Protein AF-A0A5M9JMC8-F1 (afdb_monomer_lite)

InterPro domains:
  IPR018620 Ubiquitin 3 binding protein But2, C-terminal [PF09792] (204-263)
  IPR054508 Cell wall mannoprotein PIR1-like, C-terminal domain [P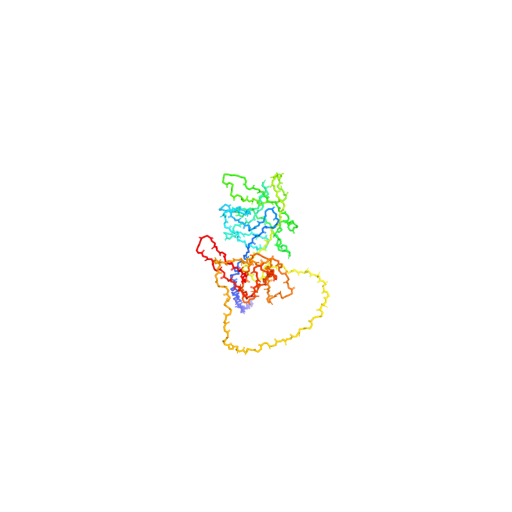F22799] (71-145)

Sequence (272 aa):
MKYSLSFLALAAATNAAVLPRQIFSRQATPCTFSLIAIGDPKGSVVETTIGENRIGGSYPQGVYSIDAKRLTDAEGHNCSISSTTAQFQCKQGSAVTLFTLGNNGNLLYNDTNANWLACPATGPGEDGSFNIFTQAKTNTTGCETIQILTGGFSCAALGRPTSTSTSSVAPATSTATSATVAATTPAISTTASCPTDIASGPFQYPHLIVPVSSESPDHAFGNQFTAHITPQNATIFNFDIPSTSPYTGTCALLFLFPRKKPRKTAGLILRC

Radius of gyration: 28.63 Å; chains: 1; bounding box: 103×66×84 Å

pLDDT: mean 71.85, std 20.37, range [29.02, 97.88]

Secondary structure (DSSP, 8-state):
-------------------------------EEEEEEESSS-EEEEE-TTSBEEESSSSPBP-EEEETTEEE-TT-PBEEE-TTT-BEEE-TTPPPPBEEE-TTSBEEETTTB-EEEEEE--SSS--S-EEEEETT-S--TT-EEEEEEEE--SSSSTTS------------------------PPPP----PPP--SSSS--B--SEEEEEETTBTT------SS----SSEEEEEE----SSTTS-S--EEEEEPPPSSS----EEEEE-

Organism: Monilinia fructicola (NCBI:txid38448)

Foldseek 3Di:
DDDDDDDDDDDDDPPPPPPPPPPPPPVPPFWKWWKWKDDPVTGTFFADPQFFTKGAFDGDTWIWGDDPQFIATPVGFTWDQDPVAQFTGRHHPDDTFGWDQDLLQWTDGPVPDQKWKWAQDDDPCSRVMTTIGHPVGPDRVRIDIIGMGIHDIPDDPPPRPDDPDDDDDDDDDDDDDDDDPDDDDDDDDDDPDADADDPDDDWWAFPFKWKAFPVCRPDTRGGDPDADDDPGIGIDTHTDADPDPPRDDDKDWYWACDDDPDDNDIGTIMGD

Structure (mmCIF, N/CA/C/O backbone):
data_AF-A0A5M9JMC8-F1
#
_entry.id   AF-A0A5M9JMC8-F1
#
loop_
_atom_site.group_PDB
_atom_site.id
_atom_site.type_symbol
_atom_site.label_atom_id
_atom_site.label_alt_id
_atom_site.label_comp_id
_atom_site.label_asym_id
_atom_site.label_entity_id
_atom_site.label_seq_id
_atom_site.pdbx_PDB_ins_code
_atom_site.Cartn_x
_atom_site.Cartn_y
_atom_site.Cartn_z
_atom_site.occupancy
_atom_site.B_iso_or_equiv
_atom_site.auth_seq_id
_atom_site.auth_comp_id
_atom_site.auth_asym_id
_atom_site.auth_atom_id
_atom_site.pdbx_PDB_model_num
ATOM 1 N N . MET A 1 1 ? 70.044 -19.728 -56.536 1.00 42.16 1 MET A N 1
ATOM 2 C CA . MET A 1 1 ? 68.665 -19.308 -56.868 1.00 42.16 1 MET A CA 1
ATOM 3 C C . MET A 1 1 ? 67.735 -19.954 -55.855 1.00 42.16 1 MET A C 1
ATOM 5 O O . MET A 1 1 ? 67.878 -21.139 -55.594 1.00 42.16 1 MET A O 1
ATOM 9 N N . LYS A 1 2 ? 66.922 -19.137 -55.178 1.00 43.25 2 LYS A N 1
ATOM 10 C CA . LYS A 1 2 ? 66.074 -19.511 -54.037 1.00 43.25 2 LYS A CA 1
ATOM 11 C C . LYS A 1 2 ? 64.772 -20.126 -54.561 1.00 43.25 2 LYS A C 1
ATOM 13 O O . LYS A 1 2 ? 64.092 -19.458 -55.331 1.00 43.25 2 LYS A O 1
ATOM 18 N N . TYR A 1 3 ? 64.412 -21.329 -54.119 1.00 46.78 3 TYR A N 1
ATOM 19 C CA . TYR A 1 3 ? 63.070 -21.879 -54.319 1.00 46.78 3 TYR A CA 1
ATOM 20 C C . TYR A 1 3 ? 62.458 -22.175 -52.950 1.00 46.78 3 TYR A C 1
ATOM 22 O O . TYR A 1 3 ? 62.930 -23.037 -52.212 1.00 46.78 3 TYR A O 1
ATOM 30 N N . SER A 1 4 ? 61.467 -21.362 -52.594 1.00 46.03 4 SER A N 1
ATOM 31 C CA . SER A 1 4 ? 60.721 -21.426 -51.340 1.00 46.03 4 SER A CA 1
ATOM 32 C C . SER A 1 4 ? 59.806 -22.651 -51.317 1.00 46.03 4 SER A C 1
ATOM 34 O O . SER A 1 4 ? 59.030 -22.854 -52.248 1.00 46.03 4 SER A O 1
ATOM 36 N N . LEU A 1 5 ? 59.859 -23.434 -50.235 1.00 49.69 5 LEU A N 1
ATOM 37 C CA . LEU A 1 5 ? 58.832 -24.425 -49.914 1.00 49.69 5 LEU A CA 1
ATOM 38 C C . LEU A 1 5 ? 57.588 -23.713 -49.368 1.00 49.69 5 LEU A C 1
ATOM 40 O O . LEU A 1 5 ? 57.648 -23.059 -48.327 1.00 49.69 5 LEU A O 1
ATOM 44 N N . SER A 1 6 ? 56.457 -23.870 -50.050 1.00 46.62 6 SER A N 1
ATOM 45 C CA . SER A 1 6 ? 55.139 -23.486 -49.542 1.00 46.62 6 SER A CA 1
ATOM 46 C C . SER A 1 6 ? 54.526 -24.659 -48.777 1.00 46.62 6 SER A C 1
ATOM 48 O O . SER A 1 6 ? 54.171 -25.672 -49.373 1.00 46.62 6 SER A O 1
ATOM 50 N N . PHE A 1 7 ? 54.382 -24.518 -47.459 1.00 48.12 7 PHE A N 1
ATOM 51 C CA . PHE A 1 7 ? 53.563 -25.415 -46.643 1.00 48.12 7 PHE A CA 1
ATOM 52 C C . PHE A 1 7 ? 52.125 -24.892 -46.615 1.00 48.12 7 PHE A C 1
ATOM 54 O O . PHE A 1 7 ? 51.860 -23.811 -46.092 1.00 48.12 7 PHE A O 1
ATOM 61 N N . LEU A 1 8 ? 51.196 -25.659 -47.188 1.00 47.81 8 LEU A N 1
ATOM 62 C CA . LEU A 1 8 ? 49.762 -25.402 -47.099 1.00 47.81 8 LEU A CA 1
ATOM 63 C C . LEU A 1 8 ? 49.234 -26.085 -45.827 1.00 47.81 8 LEU A C 1
ATOM 65 O O . LEU A 1 8 ? 49.065 -27.302 -45.794 1.00 47.81 8 LEU A O 1
ATOM 69 N N . ALA A 1 9 ? 49.023 -25.317 -44.758 1.00 53.19 9 ALA A N 1
ATOM 70 C CA . ALA A 1 9 ? 48.404 -25.815 -43.533 1.00 53.19 9 ALA A CA 1
ATOM 71 C C . ALA A 1 9 ? 46.876 -25.717 -43.654 1.00 53.19 9 ALA A C 1
ATOM 73 O O . ALA A 1 9 ? 46.316 -24.622 -43.690 1.00 53.19 9 ALA A O 1
ATOM 74 N N . LEU A 1 10 ? 46.201 -26.866 -43.722 1.00 51.06 10 LEU A N 1
ATOM 75 C CA . LEU A 1 10 ? 44.743 -26.955 -43.708 1.00 51.06 10 LEU A CA 1
ATOM 76 C C . LEU A 1 10 ? 44.269 -27.022 -42.246 1.00 51.06 10 LEU A C 1
ATOM 78 O O . LEU A 1 10 ? 44.285 -28.082 -41.624 1.00 51.06 10 LEU A O 1
ATOM 82 N N . ALA A 1 11 ? 43.890 -25.881 -41.670 1.00 51.75 11 ALA A N 1
ATOM 83 C CA . ALA A 1 11 ? 43.277 -25.837 -40.346 1.00 51.75 11 ALA A CA 1
ATOM 84 C C . ALA A 1 11 ? 41.780 -26.171 -40.464 1.00 51.75 11 ALA A C 1
ATOM 86 O O . ALA A 1 11 ? 40.992 -25.371 -40.966 1.00 51.75 11 ALA A O 1
ATOM 87 N N . ALA A 1 12 ? 41.381 -27.357 -40.004 1.00 48.88 12 ALA A N 1
ATOM 88 C CA . ALA A 1 12 ? 39.976 -27.696 -39.816 1.00 48.88 12 ALA A CA 1
ATOM 89 C C . ALA A 1 12 ? 39.452 -26.967 -38.568 1.00 48.88 12 ALA A C 1
ATOM 91 O O . ALA A 1 12 ? 39.711 -27.383 -37.441 1.00 48.88 12 ALA A O 1
ATOM 92 N N . ALA A 1 13 ? 38.737 -25.857 -38.759 1.00 53.22 13 ALA A N 1
ATOM 93 C CA . ALA A 1 13 ? 38.018 -25.193 -37.680 1.00 53.22 13 ALA A CA 1
ATOM 94 C C . ALA A 1 13 ? 36.714 -25.955 -37.402 1.00 53.22 13 ALA A C 1
ATOM 96 O O . ALA A 1 13 ? 35.760 -25.900 -38.181 1.00 53.22 13 ALA A O 1
ATOM 97 N N . THR A 1 14 ? 36.662 -26.680 -36.287 1.00 53.78 14 THR A N 1
ATOM 98 C CA . THR A 1 14 ? 35.412 -27.205 -35.741 1.00 53.78 14 THR A CA 1
ATOM 99 C C . THR A 1 14 ? 34.614 -26.045 -35.150 1.00 53.78 14 THR A C 1
ATOM 101 O O . THR A 1 14 ? 34.809 -25.637 -34.009 1.00 53.78 14 THR A O 1
ATOM 104 N N . ASN A 1 15 ? 33.683 -25.497 -35.928 1.00 52.50 15 ASN A N 1
ATOM 105 C CA . ASN A 1 15 ? 32.653 -24.620 -35.385 1.00 52.50 15 ASN A CA 1
ATOM 106 C C . ASN A 1 15 ? 31.665 -25.479 -34.587 1.00 52.50 15 ASN A C 1
ATOM 108 O O . ASN A 1 15 ? 30.664 -25.956 -35.120 1.00 52.50 15 ASN A O 1
ATOM 112 N N . ALA A 1 16 ? 31.945 -25.700 -33.304 1.00 49.28 16 ALA A N 1
ATOM 113 C CA . ALA A 1 16 ? 30.907 -26.099 -32.367 1.00 49.28 16 ALA A CA 1
ATOM 114 C C . ALA A 1 16 ? 30.004 -24.878 -32.156 1.00 49.28 16 ALA A C 1
ATOM 116 O O . ALA A 1 16 ? 30.265 -24.029 -31.305 1.00 49.28 16 ALA A O 1
ATOM 117 N N . ALA A 1 17 ? 28.962 -24.756 -32.979 1.00 44.16 17 ALA A N 1
ATOM 118 C CA . ALA A 1 17 ? 27.881 -23.826 -32.713 1.00 44.16 17 ALA A CA 1
ATOM 119 C C . ALA A 1 17 ? 27.186 -24.293 -31.431 1.00 44.16 17 ALA A C 1
ATOM 121 O O . ALA A 1 17 ? 26.337 -25.184 -31.444 1.00 44.16 17 ALA A O 1
ATOM 122 N N . VAL A 1 18 ? 27.583 -23.710 -30.301 1.00 44.50 18 VAL A N 1
ATOM 123 C CA . VAL A 1 18 ? 26.784 -23.753 -29.084 1.00 44.50 18 VAL A CA 1
ATOM 124 C C . VAL A 1 18 ? 25.529 -22.962 -29.417 1.00 44.50 18 VAL A C 1
ATOM 126 O O . VAL A 1 18 ? 25.525 -21.735 -29.368 1.00 44.50 18 VAL A O 1
ATOM 129 N N . LEU A 1 19 ? 24.472 -23.663 -29.828 1.00 40.50 19 LEU A N 1
ATOM 130 C CA . LEU A 1 19 ? 23.138 -23.087 -29.824 1.00 40.50 19 LEU A CA 1
ATOM 131 C C . LEU A 1 19 ? 22.927 -22.587 -28.393 1.00 40.50 19 LEU A C 1
ATOM 133 O O . LEU A 1 19 ? 22.976 -23.417 -27.475 1.00 40.50 19 LEU A O 1
ATOM 137 N N . PRO A 1 20 ? 22.752 -21.272 -28.156 1.00 40.75 20 PRO A N 1
ATOM 138 C CA . PRO A 1 20 ? 22.336 -20.829 -26.844 1.00 40.75 20 PRO A CA 1
ATOM 139 C C . PRO A 1 20 ? 21.062 -21.607 -26.565 1.00 40.75 20 PRO A C 1
ATOM 141 O O . PRO A 1 20 ? 20.106 -21.562 -27.346 1.00 40.75 20 PRO A O 1
ATOM 144 N N . ARG A 1 21 ? 21.100 -22.413 -25.501 1.00 36.88 21 ARG A N 1
ATOM 145 C CA . ARG A 1 21 ? 19.916 -23.069 -24.972 1.00 36.88 21 ARG A CA 1
ATOM 146 C C . ARG A 1 21 ? 18.921 -21.928 -24.844 1.00 36.88 21 ARG A C 1
ATOM 148 O O . ARG A 1 21 ? 19.180 -21.000 -24.081 1.00 36.88 21 ARG A O 1
ATOM 155 N N . GLN A 1 22 ? 17.879 -21.937 -25.672 1.00 39.53 22 GLN A N 1
ATOM 156 C CA . GLN A 1 22 ? 16.749 -21.040 -25.525 1.00 39.53 22 GLN A CA 1
ATOM 157 C C . GLN A 1 22 ? 16.225 -21.359 -24.132 1.00 39.53 22 GLN A C 1
ATOM 159 O O . GLN A 1 22 ? 15.470 -22.310 -23.927 1.00 39.53 22 GLN A O 1
ATOM 164 N N . ILE A 1 23 ? 16.729 -20.623 -23.142 1.00 39.44 23 ILE A N 1
ATOM 165 C CA . ILE A 1 23 ? 16.021 -20.416 -21.908 1.00 39.44 23 ILE A CA 1
ATOM 166 C C . ILE A 1 23 ? 14.785 -19.722 -22.443 1.00 39.44 23 ILE A C 1
ATOM 168 O O . ILE A 1 23 ? 14.805 -18.535 -22.753 1.00 39.44 23 ILE A O 1
ATOM 172 N N . PHE A 1 24 ? 13.728 -20.504 -22.659 1.00 35.50 24 PHE A N 1
ATOM 173 C CA . PHE A 1 24 ? 12.397 -19.993 -22.457 1.00 35.50 24 PHE A CA 1
ATOM 174 C C . PHE A 1 24 ? 12.490 -19.356 -21.077 1.00 35.50 24 PHE A C 1
ATOM 176 O O . PHE A 1 24 ? 12.409 -20.056 -20.065 1.00 35.50 24 PHE A O 1
ATOM 183 N N . SER A 1 25 ? 12.781 -18.050 -21.028 1.00 40.16 25 SER A N 1
ATOM 184 C CA . SER A 1 25 ? 12.382 -17.236 -19.903 1.00 40.16 25 SER A CA 1
ATOM 185 C C . SER A 1 25 ? 10.916 -17.574 -19.810 1.00 40.16 25 SER A C 1
ATOM 187 O O . SER A 1 25 ? 10.128 -17.166 -20.664 1.00 40.16 25 SER A O 1
ATOM 189 N N . ARG A 1 26 ? 10.563 -18.436 -18.847 1.00 40.88 26 ARG A N 1
ATOM 190 C CA . ARG A 1 26 ? 9.209 -18.462 -18.320 1.00 40.88 26 ARG A CA 1
ATOM 191 C C . ARG A 1 26 ? 8.931 -16.988 -18.153 1.00 40.88 26 ARG A C 1
ATOM 193 O O . ARG A 1 26 ? 9.686 -16.345 -17.426 1.00 40.88 26 ARG A O 1
ATOM 200 N N . GLN A 1 27 ? 8.017 -16.444 -18.947 1.00 41.72 27 GLN A N 1
ATOM 201 C CA . GLN A 1 27 ? 7.578 -15.078 -18.775 1.00 41.72 27 GLN A CA 1
ATOM 202 C C . GLN A 1 27 ? 7.128 -15.038 -17.325 1.00 41.72 27 GLN A C 1
ATOM 204 O O . GLN A 1 27 ? 6.100 -15.616 -16.978 1.00 41.72 27 GLN A O 1
ATOM 209 N N . ALA A 1 28 ? 8.018 -14.558 -16.461 1.00 53.03 28 ALA A N 1
ATOM 210 C CA . ALA A 1 28 ? 7.802 -14.540 -15.041 1.00 53.03 28 ALA A CA 1
ATOM 211 C C . ALA A 1 28 ? 6.787 -13.431 -14.917 1.00 53.03 28 ALA A C 1
ATOM 213 O O . ALA A 1 28 ? 7.149 -12.260 -15.001 1.00 53.03 28 ALA A O 1
ATOM 214 N N . THR A 1 29 ? 5.508 -13.802 -14.896 1.00 59.09 29 THR A N 1
ATOM 215 C CA . THR A 1 29 ? 4.438 -12.870 -14.584 1.00 59.09 29 THR A CA 1
ATOM 216 C C . THR A 1 29 ? 4.926 -12.093 -13.367 1.00 59.09 29 THR A C 1
ATOM 218 O O . THR A 1 29 ? 5.240 -12.740 -12.358 1.00 59.09 29 THR A O 1
ATOM 221 N N . PRO A 1 30 ? 5.134 -10.767 -13.483 1.00 68.12 30 PRO A N 1
ATOM 222 C CA . PRO A 1 30 ? 5.760 -10.016 -12.412 1.00 68.12 30 PRO A CA 1
ATOM 223 C C . PRO A 1 30 ? 4.916 -10.220 -11.163 1.00 68.12 30 PRO A C 1
ATOM 225 O O . PRO A 1 30 ? 3.687 -10.208 -11.235 1.00 68.12 30 PRO A O 1
ATOM 228 N N . CYS A 1 31 ? 5.570 -10.487 -10.034 1.00 77.06 31 CYS A N 1
ATOM 229 C CA . CYS A 1 31 ? 4.851 -10.674 -8.788 1.00 77.06 31 CYS A CA 1
ATOM 230 C C . CYS A 1 31 ? 4.117 -9.378 -8.466 1.00 77.06 31 CYS A C 1
ATOM 232 O O . CYS A 1 31 ? 4.754 -8.350 -8.219 1.00 77.06 31 CYS A O 1
ATOM 234 N N . THR A 1 32 ? 2.791 -9.430 -8.504 1.00 84.69 32 THR A N 1
ATOM 235 C CA . THR A 1 32 ? 1.962 -8.276 -8.184 1.00 84.69 32 THR A CA 1
ATOM 236 C C . THR A 1 32 ? 1.453 -8.359 -6.758 1.00 84.69 32 THR A C 1
ATOM 238 O O . THR A 1 32 ? 1.324 -9.446 -6.202 1.00 84.69 32 THR A O 1
ATOM 241 N N . PHE A 1 33 ? 1.174 -7.215 -6.156 1.00 81.25 33 PHE A N 1
ATOM 242 C CA . PHE A 1 33 ? 0.623 -7.085 -4.815 1.00 81.25 33 PHE A CA 1
ATOM 243 C C . PHE A 1 33 ? -0.174 -5.788 -4.702 1.00 81.25 33 PHE A C 1
ATOM 245 O O . PHE A 1 33 ? -0.166 -4.942 -5.590 1.00 81.25 33 PHE A O 1
ATOM 252 N N . SER A 1 34 ? -0.871 -5.632 -3.591 1.00 85.31 34 SER A N 1
ATOM 253 C CA . SER A 1 34 ? -1.601 -4.428 -3.215 1.00 85.31 34 SER A CA 1
ATOM 254 C C . SER A 1 34 ? -0.929 -3.739 -2.031 1.00 85.31 34 SER A C 1
ATOM 256 O O . SER A 1 34 ? -0.163 -4.358 -1.286 1.00 85.31 34 SER A O 1
ATOM 258 N N . LEU A 1 35 ? -1.230 -2.457 -1.849 1.00 87.75 35 LEU A N 1
ATOM 259 C CA . LEU A 1 35 ? -0.793 -1.680 -0.695 1.00 87.75 35 LEU A CA 1
ATOM 260 C C . LEU A 1 35 ? -1.982 -1.400 0.230 1.00 87.75 35 LEU A C 1
ATOM 262 O O . LEU A 1 35 ? -3.110 -1.182 -0.221 1.00 87.75 35 LEU A O 1
ATOM 266 N N . ILE A 1 36 ? -1.726 -1.413 1.534 1.00 84.38 36 ILE A N 1
ATOM 267 C CA . ILE A 1 36 ? -2.709 -1.167 2.591 1.00 84.38 36 ILE A CA 1
ATOM 268 C C . ILE A 1 36 ? -2.104 -0.168 3.574 1.00 84.38 36 ILE A C 1
ATOM 270 O O . ILE A 1 36 ? -0.988 -0.361 4.047 1.00 84.38 36 ILE A O 1
ATOM 274 N N . ALA A 1 37 ? -2.842 0.887 3.897 1.00 81.38 37 ALA A N 1
ATOM 275 C CA . ALA A 1 37 ? -2.488 1.822 4.951 1.00 81.38 37 ALA A CA 1
ATOM 276 C C . ALA A 1 37 ? -2.980 1.319 6.313 1.00 81.38 37 ALA A C 1
ATOM 278 O O . ALA A 1 37 ? -4.151 0.952 6.472 1.00 81.38 37 ALA A O 1
ATOM 279 N N . ILE A 1 38 ? -2.081 1.344 7.294 1.00 81.06 38 ILE A N 1
ATOM 280 C CA . ILE A 1 38 ? -2.377 1.134 8.711 1.00 81.06 38 ILE A CA 1
ATOM 281 C C . ILE A 1 38 ? -2.082 2.413 9.499 1.00 81.06 38 ILE A C 1
ATOM 283 O O . ILE A 1 38 ? -1.198 3.191 9.140 1.00 81.06 38 ILE A O 1
ATOM 287 N N . GLY A 1 39 ? -2.820 2.604 10.588 1.00 76.75 39 GLY A N 1
ATOM 288 C CA . GLY A 1 39 ? -2.941 3.885 11.282 1.00 76.75 39 GLY A CA 1
ATOM 289 C C . GLY A 1 39 ? -4.332 4.467 11.053 1.00 76.75 39 GLY A C 1
ATOM 290 O O . GLY A 1 39 ? -5.250 3.734 10.686 1.00 76.75 39 GLY A O 1
ATOM 291 N N . ASP A 1 40 ? -4.491 5.766 11.258 1.00 75.56 40 ASP A N 1
ATOM 292 C CA . ASP A 1 40 ? -5.720 6.479 10.932 1.00 75.56 40 ASP A CA 1
ATOM 293 C C . ASP A 1 40 ? -5.349 7.615 9.966 1.00 75.56 40 ASP A C 1
ATOM 295 O O . ASP A 1 40 ? -4.533 8.455 10.330 1.00 75.56 40 ASP A O 1
ATOM 299 N N . PRO A 1 41 ? -5.867 7.635 8.723 1.00 80.38 41 PRO A N 1
ATOM 300 C CA . PRO A 1 41 ? -6.829 6.701 8.130 1.00 80.38 41 PRO A CA 1
ATOM 301 C C . PRO A 1 41 ? -6.227 5.324 7.781 1.00 80.38 41 PRO A C 1
ATOM 303 O O . PRO A 1 41 ? -5.105 5.220 7.285 1.00 80.38 41 PRO A O 1
ATOM 306 N N . LYS A 1 42 ? -7.027 4.262 7.958 1.00 80.44 42 LYS A N 1
ATOM 307 C CA . LYS A 1 42 ? -6.725 2.899 7.479 1.00 80.44 42 LYS A CA 1
ATOM 308 C C . LYS A 1 42 ? -7.493 2.561 6.209 1.00 80.44 42 LYS A C 1
ATOM 310 O O . LYS A 1 42 ? -8.608 3.040 6.008 1.00 80.44 42 LYS A O 1
ATOM 315 N N . GLY A 1 43 ? -6.949 1.654 5.405 1.00 76.19 43 GLY A N 1
ATOM 316 C CA . GLY A 1 43 ? -7.658 1.095 4.256 1.00 76.19 43 GLY A CA 1
ATOM 317 C C . GLY A 1 43 ? -6.738 0.708 3.110 1.00 76.19 43 GLY A C 1
ATOM 318 O O . GLY A 1 43 ? -5.522 0.855 3.189 1.00 76.19 43 GLY A O 1
ATOM 319 N N . SER A 1 44 ? -7.321 0.206 2.027 1.00 83.50 44 SER A N 1
ATOM 320 C CA . SER A 1 44 ? -6.572 -0.069 0.802 1.00 83.50 44 SER A CA 1
ATOM 321 C C . SER A 1 44 ? -6.027 1.222 0.198 1.00 83.50 44 SER A C 1
ATOM 323 O O . SER A 1 44 ? -6.709 2.250 0.196 1.00 83.50 44 SER A O 1
ATOM 325 N N . VAL A 1 45 ? -4.822 1.140 -0.362 1.00 90.50 45 VAL A N 1
ATOM 326 C CA . VAL A 1 45 ? -4.320 2.182 -1.252 1.00 90.50 45 VAL A CA 1
ATOM 327 C C . VAL A 1 45 ? -4.988 2.002 -2.610 1.00 90.50 45 VAL A C 1
ATOM 329 O O . VAL A 1 45 ? -4.965 0.920 -3.203 1.00 90.50 45 VAL A O 1
ATOM 332 N N . VAL A 1 46 ? -5.633 3.064 -3.066 1.00 90.94 46 VAL A N 1
ATOM 333 C CA . VAL A 1 46 ? -6.306 3.164 -4.357 1.00 90.94 46 VAL A CA 1
ATOM 334 C C . VAL A 1 46 ? -5.506 4.060 -5.285 1.00 90.94 46 VAL A C 1
ATOM 336 O O . VAL A 1 46 ? -4.714 4.885 -4.825 1.00 90.94 46 VAL A O 1
ATOM 339 N N . GLU A 1 47 ? -5.758 3.932 -6.579 1.00 92.31 47 GLU A N 1
ATOM 340 C CA . GLU A 1 47 ? -5.087 4.728 -7.598 1.00 92.31 47 GLU A CA 1
ATOM 341 C C . GLU A 1 47 ? -6.088 5.511 -8.445 1.00 92.31 47 GLU A C 1
ATOM 343 O O . GLU A 1 47 ? -7.058 4.964 -8.979 1.00 92.31 47 GLU A O 1
ATOM 348 N N . THR A 1 48 ? -5.877 6.824 -8.546 1.00 88.75 48 THR A N 1
ATOM 349 C CA . THR A 1 48 ? -6.698 7.678 -9.409 1.00 88.75 48 THR A CA 1
ATOM 350 C C . THR A 1 48 ? -6.370 7.451 -10.881 1.00 88.75 48 THR A C 1
ATOM 352 O O . THR A 1 48 ? -5.305 6.957 -11.235 1.00 88.75 48 THR A O 1
ATOM 355 N N . THR A 1 49 ? -7.240 7.908 -11.783 1.00 88.38 49 THR A N 1
ATOM 356 C CA . THR A 1 49 ? -7.015 7.792 -13.237 1.00 88.38 49 THR A CA 1
ATOM 357 C C . THR A 1 49 ? -5.784 8.547 -13.745 1.00 88.38 49 THR A C 1
ATOM 359 O O . THR A 1 49 ? -5.391 8.361 -14.892 1.00 88.38 49 THR A O 1
ATOM 362 N N . ILE A 1 50 ? -5.205 9.434 -12.930 1.00 88.44 50 ILE A N 1
ATOM 363 C CA . ILE A 1 50 ? -3.979 10.176 -13.249 1.00 88.44 50 ILE A CA 1
ATOM 364 C C . ILE A 1 50 ? -2.751 9.631 -12.504 1.00 88.44 50 ILE A C 1
ATOM 366 O O . ILE A 1 50 ? -1.719 10.299 -12.503 1.00 88.44 50 ILE A O 1
ATOM 370 N N . GLY A 1 51 ? -2.862 8.470 -11.848 1.00 92.00 51 GLY A N 1
ATOM 371 C CA . GLY A 1 51 ? -1.755 7.793 -11.172 1.00 92.00 51 GLY A CA 1
ATOM 372 C C . GLY A 1 51 ? -1.439 8.319 -9.770 1.00 92.00 51 GLY A C 1
ATOM 373 O O . GLY A 1 51 ? -0.292 8.283 -9.333 1.00 92.00 51 GLY A O 1
ATOM 374 N N . GLU A 1 52 ? -2.401 8.919 -9.060 1.00 94.25 52 GLU A N 1
ATOM 375 C CA . GLU A 1 52 ? -2.187 9.319 -7.659 1.00 94.25 52 GLU A CA 1
ATOM 376 C C . GLU A 1 52 ? -2.598 8.209 -6.705 1.00 94.25 52 GLU A C 1
ATOM 378 O O . GLU A 1 52 ? -3.733 7.739 -6.762 1.00 94.25 52 GLU A O 1
ATOM 383 N N . ASN A 1 53 ? -1.709 7.869 -5.771 1.00 96.12 53 ASN A N 1
ATOM 384 C CA . ASN A 1 53 ? -2.003 6.896 -4.730 1.00 96.12 53 ASN A CA 1
ATOM 385 C C . ASN A 1 53 ? -2.685 7.578 -3.540 1.00 96.12 53 ASN A C 1
ATOM 387 O O . ASN A 1 53 ? -2.181 8.569 -2.995 1.00 96.12 53 ASN A O 1
ATOM 391 N N . ARG A 1 54 ? -3.837 7.042 -3.134 1.00 94.81 54 ARG A N 1
ATOM 392 C CA . ARG A 1 54 ? -4.682 7.589 -2.064 1.00 94.81 54 ARG A CA 1
ATOM 393 C C . ARG A 1 54 ? -5.208 6.499 -1.141 1.00 94.81 54 ARG A C 1
ATOM 395 O O . ARG A 1 54 ? -5.154 5.323 -1.473 1.00 94.81 54 ARG A O 1
ATOM 402 N N . ILE A 1 55 ? -5.746 6.889 0.009 1.00 92.25 55 ILE A N 1
ATOM 403 C CA . ILE A 1 55 ? -6.464 6.003 0.936 1.00 92.25 55 ILE A CA 1
ATOM 404 C C . ILE A 1 55 ? -7.930 6.412 0.936 1.00 92.25 55 ILE A C 1
ATOM 406 O O . ILE A 1 55 ? -8.231 7.595 1.083 1.00 92.25 55 ILE A O 1
ATOM 410 N N . GLY A 1 56 ? -8.838 5.449 0.788 1.00 81.12 56 GLY A N 1
ATOM 411 C CA . GLY A 1 56 ? -10.273 5.731 0.686 1.00 81.12 56 GLY A CA 1
ATOM 412 C C . GLY A 1 56 ? -10.676 6.313 -0.675 1.00 81.12 56 GLY A C 1
ATOM 413 O O . GLY A 1 56 ? -9.961 6.158 -1.660 1.00 81.12 56 GLY A O 1
ATOM 414 N N . GLY A 1 57 ? -11.837 6.964 -0.746 1.00 79.50 57 GLY A N 1
ATOM 415 C CA . GLY A 1 57 ? -12.432 7.405 -2.014 1.00 79.50 57 GLY A CA 1
ATOM 416 C C . GLY A 1 57 ? -13.113 6.275 -2.795 1.00 79.50 57 GLY A C 1
ATOM 417 O O . GLY A 1 57 ? -13.387 5.198 -2.266 1.00 79.50 57 GLY A O 1
ATOM 418 N N . SER A 1 58 ? -13.422 6.538 -4.069 1.00 79.62 58 SER A N 1
ATOM 419 C CA . SER A 1 58 ? -14.177 5.613 -4.945 1.00 79.62 58 SER A CA 1
ATOM 420 C C . SER A 1 58 ? -13.332 4.954 -6.044 1.00 79.62 58 SER A C 1
ATOM 422 O O . SER A 1 58 ? -13.873 4.330 -6.959 1.00 79.62 58 SER A O 1
ATOM 424 N N . TYR A 1 59 ? -12.011 5.106 -5.977 1.00 78.44 59 TYR A N 1
ATOM 425 C CA . TYR A 1 59 ? -11.078 4.570 -6.965 1.00 78.44 59 TYR A CA 1
ATOM 426 C C . TYR A 1 59 ? -10.784 3.080 -6.731 1.00 78.44 59 TYR A C 1
ATOM 428 O O . TYR A 1 59 ? -10.926 2.585 -5.608 1.00 78.44 59 TYR A O 1
ATOM 436 N N . PRO A 1 60 ? -10.404 2.327 -7.779 1.00 81.25 60 PRO A N 1
ATOM 437 C CA . PRO A 1 60 ? -10.013 0.934 -7.618 1.00 81.25 60 PRO A CA 1
ATOM 438 C C . PRO A 1 60 ? -8.740 0.808 -6.773 1.00 81.25 60 PRO A C 1
ATOM 440 O O . PRO A 1 60 ? -7.874 1.681 -6.788 1.00 81.25 60 PRO A O 1
ATOM 443 N N . GLN A 1 61 ? -8.624 -0.309 -6.053 1.00 87.19 61 GLN A N 1
ATOM 444 C CA . GLN A 1 61 ? -7.396 -0.660 -5.344 1.00 87.19 61 GLN A CA 1
ATOM 445 C C . GLN A 1 61 ? -6.227 -0.748 -6.332 1.00 87.19 61 GLN A C 1
ATOM 447 O O . GLN A 1 61 ? -6.352 -1.412 -7.363 1.00 87.19 61 GLN A O 1
ATOM 452 N N . GLY A 1 62 ? -5.113 -0.102 -5.988 1.00 83.62 62 GLY A N 1
ATOM 453 C CA . GLY A 1 62 ? -3.893 -0.142 -6.784 1.00 83.62 62 GLY A CA 1
ATOM 454 C C . GLY A 1 62 ? -3.262 -1.534 -6.767 1.00 83.62 62 GLY A C 1
ATOM 455 O O . GLY A 1 62 ? -3.312 -2.253 -5.760 1.00 83.62 62 GLY A O 1
ATOM 456 N N . VAL A 1 63 ? -2.668 -1.911 -7.895 1.00 88.94 63 VAL A N 1
ATOM 457 C CA . VAL A 1 63 ? -1.928 -3.164 -8.060 1.00 88.94 63 VAL A CA 1
ATOM 458 C C . VAL A 1 63 ? -0.525 -2.808 -8.505 1.00 88.94 63 VAL A C 1
ATOM 460 O O . VAL A 1 63 ? -0.344 -2.093 -9.482 1.00 88.94 63 VAL A O 1
ATOM 463 N N . TYR A 1 64 ? 0.461 -3.326 -7.787 1.00 92.44 64 TYR A N 1
ATOM 464 C CA . TYR A 1 64 ? 1.850 -2.940 -7.946 1.00 92.44 64 TYR A CA 1
ATOM 465 C C . TYR A 1 64 ? 2.725 -4.152 -8.187 1.00 92.44 64 TYR A C 1
ATOM 467 O O . TYR A 1 64 ? 2.434 -5.238 -7.692 1.00 92.44 64 TYR A O 1
ATOM 475 N N . SER A 1 65 ? 3.838 -3.951 -8.873 1.00 92.12 65 SER A N 1
ATOM 476 C CA . SER A 1 65 ? 4.952 -4.893 -8.912 1.00 92.12 65 SER A CA 1
ATOM 477 C C . SER A 1 65 ? 6.239 -4.187 -8.529 1.00 92.12 65 SER A C 1
ATOM 479 O O . SER A 1 65 ? 6.377 -2.982 -8.733 1.00 92.12 65 SER A O 1
ATOM 481 N N . ILE A 1 66 ? 7.193 -4.936 -7.980 1.00 89.44 66 ILE A N 1
ATOM 482 C CA . ILE A 1 66 ? 8.517 -4.403 -7.674 1.00 89.44 66 ILE A CA 1
ATOM 483 C C . ILE A 1 66 ? 9.592 -5.265 -8.322 1.00 89.44 66 ILE A C 1
ATOM 485 O O . ILE A 1 66 ? 9.596 -6.485 -8.171 1.00 89.44 66 ILE A O 1
ATOM 489 N N . ASP A 1 67 ? 10.510 -4.618 -9.031 1.00 88.75 67 ASP A N 1
ATOM 490 C CA . ASP A 1 67 ? 11.701 -5.249 -9.594 1.00 88.75 67 ASP A CA 1
ATOM 491 C C . ASP A 1 67 ? 12.910 -4.343 -9.374 1.00 88.75 67 ASP A C 1
ATOM 493 O O . ASP A 1 67 ? 12.850 -3.144 -9.641 1.00 88.75 67 ASP A O 1
ATOM 497 N N . ALA A 1 68 ? 13.997 -4.893 -8.829 1.00 88.69 68 ALA A N 1
ATOM 498 C CA . ALA A 1 68 ? 15.206 -4.139 -8.485 1.00 88.69 68 ALA A CA 1
ATOM 499 C C . ALA A 1 68 ? 14.915 -2.792 -7.772 1.00 88.69 68 ALA A C 1
ATOM 501 O O . ALA A 1 68 ? 15.463 -1.752 -8.140 1.00 88.69 68 ALA A O 1
ATOM 502 N N . LYS A 1 69 ? 14.025 -2.809 -6.762 1.00 90.69 69 LYS A N 1
ATOM 503 C CA . LYS A 1 69 ? 13.527 -1.637 -5.999 1.00 90.69 69 LYS A CA 1
ATOM 504 C C . LYS A 1 69 ? 12.675 -0.630 -6.785 1.00 90.69 69 LYS A C 1
ATOM 506 O O . LYS A 1 69 ? 12.230 0.369 -6.222 1.00 90.69 69 LYS A O 1
ATOM 511 N N . ARG A 1 70 ? 12.418 -0.867 -8.069 1.00 92.62 70 ARG A N 1
ATOM 512 C CA . ARG A 1 70 ? 11.533 -0.041 -8.894 1.00 92.62 70 ARG A CA 1
ATOM 513 C C . ARG A 1 70 ? 10.111 -0.544 -8.729 1.00 92.62 70 ARG A C 1
ATOM 515 O O . ARG A 1 70 ? 9.792 -1.646 -9.165 1.00 92.62 70 ARG A O 1
ATOM 522 N N . LEU A 1 71 ? 9.287 0.259 -8.069 1.00 94.44 71 LEU A N 1
ATOM 523 C CA . LEU A 1 71 ? 7.862 -0.005 -7.927 1.00 94.44 71 LEU A CA 1
ATOM 524 C C . LEU A 1 71 ? 7.130 0.523 -9.166 1.00 94.44 71 LEU A C 1
ATOM 526 O O . LEU A 1 71 ? 7.371 1.659 -9.581 1.00 94.44 71 LEU A O 1
ATOM 530 N N . THR A 1 72 ? 6.251 -0.287 -9.741 1.00 94.75 72 THR A N 1
ATOM 531 C CA . THR A 1 72 ? 5.398 0.082 -10.877 1.00 94.75 72 THR A CA 1
ATOM 532 C C . THR A 1 72 ? 3.943 -0.265 -10.596 1.00 94.75 72 THR A C 1
ATOM 534 O O . THR A 1 72 ? 3.690 -1.213 -9.853 1.00 94.75 72 THR A O 1
ATOM 537 N N . ASP A 1 73 ? 3.012 0.483 -11.185 1.00 94.88 73 ASP A N 1
ATOM 538 C CA . ASP A 1 73 ? 1.574 0.175 -11.167 1.00 94.88 73 ASP A CA 1
ATOM 539 C C . ASP A 1 73 ? 1.201 -0.924 -12.190 1.00 94.88 73 ASP A C 1
ATOM 541 O O . ASP A 1 73 ? 2.072 -1.539 -12.824 1.00 94.88 73 ASP A O 1
ATOM 545 N N . ALA A 1 74 ? -0.100 -1.191 -12.338 1.00 89.44 74 ALA A N 1
ATOM 546 C CA . ALA A 1 74 ? -0.640 -2.198 -13.250 1.00 89.44 74 ALA A CA 1
ATOM 547 C C . ALA A 1 74 ? -0.495 -1.807 -14.729 1.00 89.44 74 ALA A C 1
ATOM 549 O O . ALA A 1 74 ? -0.407 -2.675 -15.600 1.00 89.44 74 ALA A O 1
ATOM 550 N N . GLU A 1 75 ? -0.464 -0.507 -15.006 1.00 90.12 75 GLU A N 1
ATOM 551 C CA . GLU A 1 75 ? -0.264 0.096 -16.318 1.00 90.12 75 GLU A CA 1
ATOM 552 C C . GLU A 1 75 ? 1.226 0.176 -16.711 1.00 90.12 75 GLU A C 1
ATOM 554 O O . GLU A 1 75 ? 1.554 0.462 -17.865 1.00 90.12 75 GLU A O 1
ATOM 559 N N . GLY A 1 76 ? 2.139 -0.133 -15.784 1.00 90.62 76 GLY A N 1
ATOM 560 C CA . GLY A 1 76 ? 3.586 -0.138 -15.986 1.00 90.62 76 GLY A CA 1
ATOM 561 C C . GLY A 1 76 ? 4.256 1.224 -15.785 1.00 90.62 76 GLY A C 1
ATOM 562 O O . GLY A 1 76 ? 5.423 1.395 -16.156 1.00 90.62 76 GLY A O 1
ATOM 563 N N . HIS A 1 77 ? 3.566 2.206 -15.207 1.00 94.19 77 HIS A N 1
ATOM 564 C CA . HIS A 1 77 ? 4.165 3.479 -14.839 1.00 94.19 77 HIS A CA 1
ATOM 565 C C . HIS A 1 77 ? 5.057 3.333 -13.611 1.00 94.19 77 HIS A C 1
ATOM 567 O O . HIS A 1 77 ? 4.765 2.592 -12.674 1.00 94.19 77 HIS A O 1
ATOM 573 N N . ASN A 1 78 ? 6.152 4.095 -13.586 1.00 95.00 78 ASN A N 1
ATOM 574 C CA . ASN A 1 78 ? 7.006 4.152 -12.408 1.00 95.00 78 ASN A CA 1
ATOM 575 C C . ASN A 1 78 ? 6.285 4.878 -11.279 1.00 95.00 78 ASN A C 1
ATOM 577 O O . ASN A 1 78 ? 5.882 6.036 -11.425 1.00 95.00 78 ASN A O 1
ATOM 581 N N . CYS A 1 79 ? 6.239 4.230 -10.124 1.00 96.94 79 CYS A N 1
ATOM 582 C CA . CYS A 1 79 ? 5.902 4.900 -8.891 1.00 96.94 79 CYS A CA 1
ATOM 583 C C . CYS A 1 79 ? 7.067 5.786 -8.440 1.00 96.94 79 CYS A C 1
ATOM 585 O O . CYS A 1 79 ? 8.251 5.469 -8.598 1.00 96.94 79 CYS A O 1
ATOM 587 N N . SER A 1 80 ? 6.717 6.937 -7.888 1.00 96.81 80 SER A N 1
ATOM 588 C CA . SER A 1 80 ? 7.638 8.015 -7.574 1.00 96.81 80 SER A CA 1
ATOM 589 C C . SER A 1 80 ? 7.160 8.806 -6.366 1.00 96.81 80 SER A C 1
ATOM 591 O O . SER A 1 80 ? 5.967 8.843 -6.052 1.00 96.81 80 SER A O 1
ATOM 593 N N . ILE A 1 81 ? 8.106 9.455 -5.697 1.00 96.56 81 ILE A N 1
ATOM 594 C CA . ILE A 1 81 ? 7.821 10.533 -4.761 1.00 96.56 81 ILE A CA 1
ATOM 595 C C . ILE A 1 81 ? 8.070 11.846 -5.503 1.00 96.56 81 ILE A C 1
ATOM 597 O O . ILE A 1 81 ? 9.181 12.113 -5.959 1.00 96.56 81 ILE A O 1
ATOM 601 N N . SER A 1 82 ? 7.025 12.660 -5.643 1.00 94.81 82 SER A N 1
ATOM 602 C CA . SER A 1 82 ? 7.099 13.982 -6.266 1.00 94.81 82 SER A CA 1
ATOM 603 C C . SER A 1 82 ? 8.155 14.844 -5.574 1.00 94.81 82 SER A C 1
ATOM 605 O O . SER A 1 82 ? 8.074 15.068 -4.367 1.00 94.81 82 SER A O 1
ATOM 607 N N . SER A 1 83 ? 9.120 15.376 -6.325 1.00 92.25 83 SER A N 1
ATOM 608 C CA . SER A 1 83 ? 10.168 16.241 -5.768 1.00 92.25 83 SER A CA 1
ATOM 609 C C . SER A 1 83 ? 9.643 17.600 -5.299 1.00 92.25 83 SER A C 1
ATOM 611 O O . SER A 1 83 ? 10.263 18.231 -4.448 1.00 92.25 83 SER A O 1
ATOM 613 N N . THR A 1 84 ? 8.501 18.051 -5.822 1.00 92.88 84 THR A N 1
ATOM 614 C CA . THR A 1 84 ? 7.876 19.329 -5.456 1.00 92.88 84 THR A CA 1
ATOM 615 C C . THR A 1 84 ? 6.857 19.195 -4.334 1.00 92.88 84 THR A C 1
ATOM 617 O O . THR A 1 84 ? 6.747 20.094 -3.506 1.00 92.88 84 THR A O 1
ATOM 620 N N . THR A 1 85 ? 6.101 18.096 -4.290 1.00 94.50 85 THR A N 1
ATOM 621 C CA . THR A 1 85 ? 4.984 17.940 -3.337 1.00 94.50 85 THR A CA 1
ATOM 622 C C . THR A 1 85 ? 5.195 16.849 -2.297 1.00 94.50 85 THR A C 1
ATOM 624 O O . THR A 1 85 ? 4.376 16.736 -1.387 1.00 94.50 85 THR A O 1
ATOM 627 N N . ALA A 1 86 ? 6.260 16.050 -2.418 1.00 96.62 86 ALA A N 1
ATOM 628 C CA . ALA A 1 86 ? 6.531 14.863 -1.605 1.00 96.62 86 ALA A CA 1
ATOM 629 C C . ALA A 1 86 ? 5.460 13.755 -1.710 1.00 96.62 86 ALA A C 1
ATOM 631 O O . ALA A 1 86 ? 5.439 12.841 -0.884 1.00 96.62 86 ALA A O 1
ATOM 632 N N . GLN A 1 87 ? 4.567 13.834 -2.703 1.00 96.94 87 GLN A N 1
ATOM 633 C CA . GLN A 1 87 ? 3.438 12.919 -2.890 1.00 96.94 87 GLN A CA 1
ATOM 634 C C . GLN A 1 87 ? 3.858 11.606 -3.545 1.00 96.94 87 GLN A C 1
ATOM 636 O O . GLN A 1 87 ? 4.641 11.614 -4.493 1.00 96.94 87 GLN A O 1
ATOM 641 N N . PHE A 1 88 ? 3.289 10.500 -3.076 1.00 97.62 88 PHE A N 1
ATOM 642 C CA . PHE A 1 88 ? 3.441 9.177 -3.667 1.00 97.62 88 PHE A CA 1
ATOM 643 C C . PHE A 1 88 ? 2.473 8.978 -4.844 1.00 97.62 88 PHE A C 1
ATOM 645 O O . PHE A 1 88 ? 1.259 9.110 -4.692 1.00 97.62 88 PHE A O 1
ATOM 652 N N . GLN A 1 89 ? 3.000 8.666 -6.028 1.00 96.88 89 GLN A N 1
ATOM 653 C CA . GLN A 1 89 ? 2.229 8.612 -7.278 1.00 96.88 89 GLN A CA 1
ATOM 654 C C . GLN A 1 89 ? 2.899 7.696 -8.314 1.00 96.88 89 GLN A C 1
ATOM 656 O O . GLN A 1 89 ? 4.127 7.671 -8.383 1.00 96.88 89 GLN A O 1
ATOM 661 N N . CYS A 1 90 ? 2.128 7.002 -9.14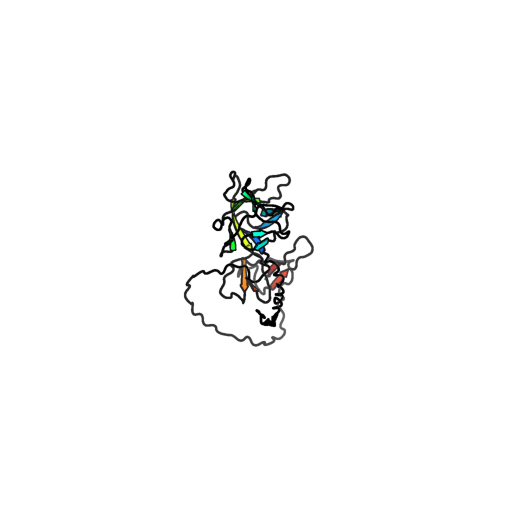7 1.00 96.88 90 CYS A N 1
ATOM 662 C CA . CYS A 1 90 ? 2.603 6.203 -10.278 1.00 96.88 90 CYS A CA 1
ATOM 663 C C . CYS A 1 90 ? 2.094 6.824 -11.588 1.00 96.88 90 CYS A C 1
ATOM 665 O O . CYS A 1 90 ? 1.071 6.451 -12.139 1.00 96.88 90 CYS A O 1
ATOM 667 N N . LYS A 1 91 ? 2.790 7.859 -12.079 1.00 93.94 91 LYS A N 1
ATOM 668 C CA . LYS A 1 91 ? 2.384 8.585 -13.300 1.00 93.94 91 LYS A CA 1
ATOM 669 C C . LYS A 1 91 ? 3.293 8.237 -14.472 1.00 93.94 91 LYS A C 1
ATOM 671 O O . LYS A 1 91 ? 4.502 8.050 -14.289 1.00 93.94 91 LYS A O 1
ATOM 676 N N . GLN A 1 92 ? 2.749 8.226 -15.686 1.00 91.88 92 GLN A N 1
ATOM 677 C CA . GLN A 1 92 ? 3.530 8.036 -16.909 1.00 91.88 92 GLN A CA 1
ATOM 678 C C . GLN A 1 92 ? 4.685 9.048 -17.005 1.00 91.88 92 GLN A C 1
ATOM 680 O O . GLN A 1 92 ? 4.503 10.243 -16.785 1.00 91.88 92 GLN A O 1
ATOM 685 N N . GLY A 1 93 ? 5.888 8.563 -17.322 1.00 86.06 93 GLY A N 1
ATOM 686 C CA . GLY A 1 93 ? 7.080 9.409 -17.456 1.00 86.06 93 GLY A CA 1
ATOM 687 C C . GLY A 1 93 ? 7.654 9.946 -16.138 1.00 86.06 93 GLY A C 1
ATOM 688 O O . GLY A 1 93 ? 8.593 10.739 -16.180 1.00 86.06 93 GLY A O 1
ATOM 689 N N . SER A 1 94 ? 7.138 9.520 -14.978 1.00 86.81 94 SER A N 1
ATOM 690 C CA . SER A 1 94 ? 7.690 9.920 -13.678 1.00 86.81 94 SER A CA 1
ATOM 691 C C . SER A 1 94 ? 9.133 9.454 -13.500 1.00 86.81 94 SER A C 1
ATOM 693 O O . SER A 1 94 ? 9.520 8.363 -13.938 1.00 86.81 94 SER A O 1
ATOM 695 N N . ALA A 1 95 ? 9.910 10.265 -12.779 1.00 87.75 95 ALA A N 1
ATOM 696 C CA . ALA A 1 95 ? 11.219 9.865 -12.288 1.00 87.75 95 ALA A CA 1
ATOM 697 C C . ALA A 1 95 ? 11.102 8.603 -11.421 1.00 87.75 95 ALA A C 1
ATOM 699 O O . ALA A 1 95 ? 10.134 8.423 -10.686 1.00 87.75 95 ALA A O 1
ATOM 700 N N . VAL A 1 96 ? 12.105 7.732 -11.479 1.00 88.25 96 VAL A N 1
ATOM 701 C CA . VAL A 1 96 ? 12.116 6.507 -10.677 1.00 88.25 96 VAL A CA 1
ATOM 702 C C . VAL A 1 96 ? 12.494 6.852 -9.242 1.00 88.25 96 VAL A C 1
ATOM 704 O O . VAL A 1 96 ? 13.572 7.388 -8.995 1.00 88.25 96 VAL A O 1
ATOM 707 N N . THR A 1 97 ? 11.630 6.511 -8.288 1.00 93.81 97 THR A N 1
ATOM 708 C CA . THR A 1 97 ? 12.013 6.432 -6.874 1.00 93.81 97 THR A CA 1
ATOM 709 C C . THR A 1 97 ? 12.262 4.977 -6.506 1.00 93.81 97 THR A C 1
ATOM 711 O O . THR A 1 97 ? 11.521 4.093 -6.933 1.00 93.81 97 THR A O 1
ATOM 714 N N . LEU A 1 98 ? 13.325 4.722 -5.742 1.00 93.75 98 LEU A N 1
ATOM 715 C CA . LEU A 1 98 ? 13.623 3.383 -5.249 1.00 93.75 98 LEU A CA 1
ATOM 716 C C . LEU A 1 98 ? 12.886 3.144 -3.933 1.00 93.75 98 LEU A C 1
ATOM 718 O O . LEU A 1 98 ? 12.995 3.936 -2.993 1.00 93.75 98 LEU A O 1
ATOM 722 N N . PHE A 1 99 ? 12.161 2.034 -3.884 1.00 94.94 99 PHE A N 1
ATOM 723 C CA . PHE A 1 99 ? 11.429 1.571 -2.716 1.00 94.94 99 PHE A CA 1
ATOM 724 C C . PHE A 1 99 ? 11.990 0.238 -2.242 1.00 94.94 99 PHE A C 1
ATOM 726 O O . PHE A 1 99 ? 12.471 -0.574 -3.033 1.00 94.94 99 PHE A O 1
ATOM 733 N N . THR A 1 100 ? 11.875 -0.006 -0.946 1.00 91.31 100 THR A N 1
ATOM 734 C CA . THR A 1 100 ? 12.247 -1.285 -0.348 1.00 91.31 100 THR A CA 1
ATOM 735 C C . THR A 1 100 ? 11.034 -1.898 0.321 1.00 91.31 100 THR A C 1
ATOM 737 O O . THR A 1 100 ? 10.303 -1.224 1.041 1.00 91.31 100 THR A O 1
ATOM 740 N N . LEU A 1 101 ? 10.827 -3.193 0.089 1.00 85.75 101 LEU A N 1
ATOM 741 C CA . LEU A 1 101 ? 9.886 -3.974 0.879 1.00 85.75 101 LEU A CA 1
ATOM 742 C C . LEU A 1 101 ? 10.609 -4.426 2.146 1.00 85.75 101 LEU A C 1
ATOM 744 O O . LEU A 1 101 ? 11.511 -5.260 2.089 1.00 85.75 101 LEU A O 1
ATOM 748 N N . GLY A 1 102 ? 10.248 -3.835 3.280 1.00 76.25 102 GLY A N 1
ATOM 749 C CA . GLY A 1 102 ? 10.768 -4.219 4.584 1.00 76.25 102 GLY A CA 1
ATOM 750 C C . GLY A 1 102 ? 10.348 -5.643 4.952 1.00 76.25 102 GLY A C 1
ATOM 751 O O . GLY A 1 102 ? 9.298 -6.133 4.538 1.00 76.25 102 GLY A O 1
ATOM 752 N N . ASN A 1 103 ? 11.147 -6.316 5.782 1.00 69.06 103 ASN A N 1
ATOM 753 C CA . ASN A 1 103 ? 10.880 -7.694 6.220 1.00 69.06 103 ASN A CA 1
ATOM 754 C C . ASN A 1 103 ? 9.564 -7.852 7.003 1.00 69.06 103 ASN A C 1
ATOM 756 O O . ASN A 1 103 ? 9.035 -8.957 7.097 1.00 69.06 103 ASN A O 1
ATOM 760 N N . ASN A 1 104 ? 9.039 -6.756 7.548 1.00 67.25 104 ASN A N 1
ATOM 761 C CA . ASN A 1 104 ? 7.746 -6.671 8.225 1.00 67.25 104 ASN A CA 1
ATOM 762 C C . ASN A 1 104 ? 6.582 -6.310 7.279 1.00 67.25 104 ASN A C 1
ATOM 764 O O . ASN A 1 104 ? 5.489 -6.009 7.744 1.00 67.25 104 ASN A O 1
ATOM 768 N N . GLY A 1 105 ? 6.816 -6.307 5.964 1.00 73.62 105 GLY A N 1
ATOM 769 C CA . GLY A 1 105 ? 5.821 -5.975 4.948 1.00 73.62 105 GLY A CA 1
ATOM 770 C C . GLY A 1 105 ? 5.712 -4.485 4.626 1.00 73.62 105 GLY A C 1
ATOM 771 O O . GLY A 1 105 ? 5.001 -4.148 3.681 1.00 73.62 105 GLY A O 1
ATOM 772 N N . ASN A 1 106 ? 6.417 -3.602 5.343 1.00 82.00 106 ASN A N 1
ATOM 773 C CA . ASN A 1 106 ? 6.351 -2.161 5.102 1.00 82.00 106 ASN A CA 1
ATOM 774 C C . ASN A 1 106 ? 6.908 -1.784 3.726 1.00 82.00 106 ASN A C 1
ATOM 776 O O . ASN A 1 106 ? 7.990 -2.222 3.340 1.00 82.00 106 ASN A O 1
ATOM 780 N N . LEU A 1 107 ? 6.220 -0.888 3.028 1.00 91.56 107 LEU A N 1
ATOM 781 C CA . LEU A 1 107 ? 6.789 -0.146 1.917 1.00 91.56 107 LEU A CA 1
ATOM 782 C C . LEU A 1 107 ? 7.638 0.993 2.485 1.00 91.56 107 LEU A C 1
ATOM 784 O O . LEU A 1 107 ? 7.121 1.953 3.060 1.00 91.56 107 LEU A O 1
ATOM 788 N N . LEU A 1 108 ? 8.949 0.868 2.322 1.00 93.38 108 LEU A N 1
ATOM 789 C CA . LEU A 1 108 ? 9.924 1.865 2.729 1.00 93.38 108 LEU A CA 1
ATOM 790 C C . LEU A 1 108 ? 10.272 2.744 1.532 1.00 93.38 108 LEU A C 1
ATOM 792 O O . LEU A 1 108 ? 10.632 2.237 0.466 1.00 93.38 108 LEU A O 1
ATOM 796 N N . TYR A 1 109 ? 10.231 4.058 1.720 1.00 89.94 109 TYR A N 1
ATOM 797 C CA . TYR A 1 109 ? 10.989 4.965 0.861 1.00 89.94 109 TYR A CA 1
ATOM 798 C C . TYR A 1 109 ? 12.390 5.132 1.452 1.00 89.94 109 TYR A C 1
ATOM 800 O O . TYR A 1 109 ? 12.558 4.911 2.646 1.00 89.94 109 TYR A O 1
ATOM 808 N N . ASN A 1 110 ? 13.392 5.454 0.622 1.00 84.38 110 ASN A N 1
ATOM 809 C CA . ASN A 1 110 ? 14.805 5.648 1.008 1.00 84.38 110 ASN A CA 1
ATOM 810 C C . ASN A 1 110 ? 15.444 4.525 1.864 1.00 84.38 110 ASN A C 1
ATOM 812 O O . ASN A 1 110 ? 16.364 4.774 2.641 1.00 84.38 110 ASN A O 1
ATOM 816 N N . ASP A 1 111 ? 14.954 3.292 1.715 1.00 83.00 111 ASP A N 1
ATOM 817 C CA . ASP A 1 111 ? 15.396 2.071 2.407 1.00 83.00 111 ASP A CA 1
ATOM 818 C C . ASP A 1 111 ? 15.157 1.999 3.924 1.00 83.00 111 ASP A C 1
ATOM 820 O O . ASP A 1 111 ? 15.285 0.917 4.491 1.00 83.00 111 ASP A O 1
ATOM 824 N N . THR A 1 112 ? 14.788 3.092 4.594 1.00 82.62 112 THR A N 1
ATOM 825 C CA . THR A 1 112 ? 14.722 3.121 6.070 1.00 82.62 112 THR A CA 1
ATOM 826 C C . THR A 1 112 ? 13.424 3.687 6.626 1.00 82.62 112 THR A C 1
ATOM 828 O O . THR A 1 112 ? 13.050 3.364 7.753 1.00 82.62 112 THR A O 1
ATOM 831 N N . ASN A 1 113 ? 12.702 4.505 5.859 1.00 89.56 113 ASN A N 1
ATOM 832 C CA . ASN A 1 113 ? 11.541 5.215 6.374 1.00 89.56 113 ASN A CA 1
ATOM 833 C C . ASN A 1 113 ? 10.238 4.475 6.063 1.00 89.56 113 ASN A C 1
ATOM 835 O O . ASN A 1 113 ? 9.805 4.397 4.915 1.00 89.56 113 ASN A O 1
ATOM 839 N N . ALA A 1 114 ? 9.596 3.970 7.118 1.00 91.00 114 ALA A N 1
ATOM 840 C CA . ALA A 1 114 ? 8.280 3.330 7.058 1.00 91.00 114 ALA A CA 1
ATOM 841 C C . ALA A 1 114 ? 7.106 4.297 7.285 1.00 91.00 114 ALA A C 1
ATOM 843 O O . ALA A 1 114 ? 5.955 3.897 7.120 1.00 91.00 114 ALA A O 1
ATOM 844 N N . ASN A 1 115 ? 7.386 5.533 7.711 1.00 93.75 115 ASN A N 1
ATOM 845 C CA . ASN A 1 115 ? 6.368 6.485 8.145 1.00 93.75 115 ASN A CA 1
ATOM 846 C C . ASN A 1 115 ? 5.962 7.403 6.996 1.00 93.75 115 ASN A C 1
ATOM 848 O O . ASN A 1 115 ? 6.750 8.225 6.532 1.00 93.75 115 ASN A O 1
ATOM 852 N N . TRP A 1 116 ? 4.706 7.311 6.595 1.00 97.44 116 TRP A N 1
ATOM 853 C CA . TRP A 1 116 ? 4.089 8.140 5.569 1.00 97.44 116 TRP A CA 1
ATOM 854 C C . TRP A 1 116 ? 3.124 9.134 6.215 1.00 97.44 116 TRP A C 1
ATOM 856 O O . TRP A 1 116 ? 2.738 8.977 7.372 1.00 97.44 116 TRP A O 1
ATOM 866 N N . LEU A 1 117 ? 2.740 10.162 5.469 1.00 97.88 117 LEU A N 1
ATOM 867 C CA . LEU A 1 117 ? 1.726 11.129 5.867 1.00 97.88 117 LEU A CA 1
ATOM 868 C C . LEU A 1 117 ? 0.485 10.942 5.000 1.00 97.88 117 LEU A C 1
ATOM 870 O O . LEU A 1 117 ? 0.570 11.023 3.775 1.00 97.88 117 LEU A O 1
ATOM 874 N N . ALA A 1 118 ? -0.663 10.728 5.629 1.00 96.81 118 ALA A N 1
ATOM 875 C CA . ALA A 1 118 ? -1.962 10.729 4.975 1.00 96.81 118 ALA A CA 1
ATOM 876 C C . ALA A 1 118 ? -2.644 12.068 5.245 1.00 96.81 118 ALA A C 1
ATOM 878 O O . ALA A 1 118 ? -2.973 12.375 6.386 1.00 96.81 118 ALA A O 1
ATOM 879 N N . CYS A 1 119 ? -2.856 12.869 4.205 1.00 95.44 119 CYS A N 1
ATOM 880 C CA . CYS A 1 119 ? -3.511 14.171 4.327 1.00 95.44 119 CYS A CA 1
ATOM 881 C C . CYS A 1 119 ? -4.833 14.158 3.559 1.00 95.44 119 CYS A C 1
ATOM 883 O O . CYS A 1 119 ? -4.835 13.664 2.427 1.00 95.44 119 CYS A O 1
ATOM 885 N N . PRO A 1 120 ? -5.922 14.731 4.100 1.00 92.56 120 PRO A N 1
ATOM 886 C CA . PRO A 1 120 ? -7.183 14.868 3.385 1.00 92.56 120 PRO A CA 1
ATOM 887 C C . PRO A 1 120 ? -6.964 15.425 1.977 1.00 92.56 120 PRO A C 1
ATOM 889 O O . PRO A 1 120 ? -6.231 16.401 1.784 1.00 92.56 120 PRO A O 1
ATOM 892 N N . ALA A 1 121 ? -7.557 14.780 0.976 1.00 87.25 121 ALA A N 1
ATOM 893 C CA . ALA A 1 121 ? -7.523 15.283 -0.384 1.00 87.25 121 ALA A CA 1
ATOM 894 C C . ALA A 1 121 ? -8.439 16.510 -0.483 1.00 87.25 121 ALA A C 1
ATOM 896 O O . ALA A 1 121 ? -9.659 16.392 -0.442 1.00 87.25 121 ALA A O 1
ATOM 897 N N . THR A 1 122 ? -7.848 17.699 -0.598 1.00 76.19 122 THR A N 1
ATOM 898 C CA . THR A 1 122 ? -8.584 18.953 -0.787 1.00 76.19 122 THR A CA 1
ATOM 899 C C . THR A 1 122 ? -8.778 19.233 -2.284 1.00 76.19 122 THR A C 1
ATOM 901 O O . THR A 1 122 ? -7.834 19.132 -3.068 1.00 76.19 122 THR A O 1
ATOM 904 N N . GLY A 1 123 ? -10.006 19.553 -2.711 1.00 64.31 123 GLY A N 1
ATOM 905 C CA . GLY A 1 123 ? -10.340 19.828 -4.118 1.00 64.31 123 GLY A CA 1
ATOM 906 C C . GLY A 1 123 ? -11.827 19.626 -4.458 1.00 64.31 123 GLY A C 1
ATOM 907 O O . GLY A 1 123 ? -12.595 19.201 -3.597 1.00 64.31 123 GLY A O 1
ATOM 908 N N . PRO A 1 124 ? -12.271 19.939 -5.695 1.00 43.50 124 PRO A N 1
ATOM 909 C CA . PRO A 1 124 ? -13.662 19.750 -6.103 1.00 43.50 124 PRO A CA 1
ATOM 910 C C . PRO A 1 124 ? -14.049 18.265 -6.057 1.00 43.50 124 PRO A C 1
ATOM 912 O O . PRO A 1 124 ? -13.472 17.445 -6.769 1.00 43.50 124 PRO A O 1
ATOM 915 N N . GLY A 1 125 ? -15.044 17.948 -5.223 1.00 52.09 125 GLY A N 1
ATOM 916 C CA . GLY A 1 125 ? -15.492 16.581 -4.964 1.00 52.09 125 GLY A CA 1
ATOM 917 C C . GLY A 1 125 ? -14.688 15.901 -3.860 1.00 52.09 125 GLY A C 1
ATOM 918 O O . GLY A 1 125 ? -14.045 14.894 -4.133 1.00 52.09 125 GLY A O 1
ATOM 919 N N . GLU A 1 126 ? -14.736 16.450 -2.638 1.00 64.75 126 GLU A N 1
ATOM 920 C CA . GLU A 1 126 ? -14.222 15.819 -1.415 1.00 64.75 126 GLU A CA 1
ATOM 921 C C . GLU A 1 126 ? -14.804 14.405 -1.269 1.00 64.75 126 GLU A C 1
ATOM 923 O O . GLU A 1 126 ? -15.868 14.185 -0.696 1.00 64.75 126 GLU A O 1
ATOM 928 N N . ASP A 1 127 ? -14.107 13.424 -1.829 1.00 77.12 127 ASP A N 1
ATOM 929 C CA . ASP A 1 127 ? -14.522 12.024 -1.858 1.00 77.12 127 ASP A CA 1
ATOM 930 C C . ASP A 1 127 ? -14.145 11.291 -0.563 1.00 77.12 127 ASP A C 1
ATOM 932 O O . ASP A 1 127 ? -14.223 10.064 -0.487 1.00 77.12 127 ASP A O 1
ATOM 936 N N . GLY A 1 128 ? -13.715 12.048 0.454 1.00 83.62 128 GLY A N 1
ATOM 937 C CA . GLY A 1 128 ? -13.207 11.539 1.722 1.00 83.62 128 GLY A CA 1
ATOM 938 C C . GLY A 1 128 ? -11.881 10.786 1.591 1.00 83.62 128 GLY A C 1
ATOM 939 O O . GLY A 1 128 ? -11.506 10.080 2.526 1.00 83.62 128 GLY A O 1
ATOM 940 N N . SER A 1 129 ? -11.189 10.885 0.447 1.00 89.00 129 SER A N 1
ATOM 941 C CA . SER A 1 129 ? -9.886 10.247 0.263 1.00 89.00 129 SER A CA 1
ATOM 942 C C . SER A 1 129 ? -8.751 11.048 0.900 1.00 89.00 129 SER A C 1
ATOM 944 O O . SER A 1 129 ? -8.859 12.246 1.170 1.00 89.00 129 SER A O 1
ATOM 946 N N . PHE A 1 130 ? -7.627 10.374 1.124 1.00 94.56 130 PHE A N 1
ATOM 947 C CA . PHE A 1 130 ? -6.411 10.962 1.667 1.00 94.56 130 PHE A CA 1
ATOM 948 C C . PHE A 1 130 ? -5.260 10.758 0.692 1.00 94.56 130 PHE A C 1
ATOM 950 O O . PHE A 1 130 ? -4.974 9.636 0.282 1.00 94.56 130 PHE A O 1
ATOM 957 N N . ASN A 1 131 ? -4.581 11.843 0.337 1.00 95.69 131 ASN A N 1
ATOM 958 C CA . ASN A 1 131 ? -3.340 11.797 -0.423 1.00 95.69 131 ASN A CA 1
ATOM 959 C C . ASN A 1 131 ? -2.198 11.284 0.461 1.00 95.69 131 ASN A C 1
ATOM 961 O O . ASN A 1 131 ? -2.099 11.651 1.634 1.00 95.69 131 ASN A O 1
ATOM 965 N N . ILE A 1 132 ? -1.312 10.483 -0.126 1.00 97.75 132 ILE A N 1
ATOM 966 C CA . ILE A 1 132 ? -0.166 9.887 0.562 1.00 97.75 132 ILE A CA 1
ATOM 967 C C . ILE A 1 132 ? 1.097 10.692 0.251 1.00 97.75 132 ILE A C 1
ATOM 969 O O . ILE A 1 132 ? 1.448 10.898 -0.912 1.00 97.75 132 ILE A O 1
ATOM 973 N N . PHE A 1 133 ? 1.816 11.110 1.286 1.00 97.69 133 PHE A N 1
ATOM 974 C CA . PHE A 1 133 ? 3.066 11.857 1.188 1.00 97.69 133 PHE A CA 1
ATOM 975 C C . PHE A 1 133 ? 4.167 11.213 2.027 1.00 97.69 133 PHE A C 1
ATOM 977 O O . PHE A 1 133 ? 3.910 10.439 2.946 1.00 97.69 133 PHE A O 1
ATOM 984 N N . THR A 1 134 ? 5.413 11.572 1.739 1.00 97.25 134 THR A N 1
ATOM 985 C CA . THR A 1 134 ? 6.523 11.334 2.670 1.00 97.25 134 THR A CA 1
ATOM 986 C C . THR A 1 134 ? 6.613 12.439 3.719 1.00 97.25 134 THR A C 1
ATOM 988 O O . THR A 1 134 ? 6.012 13.506 3.577 1.00 97.25 134 THR A O 1
ATOM 991 N N . GLN A 1 135 ? 7.447 12.221 4.737 1.00 94.44 135 GLN A N 1
ATOM 992 C CA . GLN A 1 135 ? 7.753 13.214 5.777 1.00 94.44 135 GLN A CA 1
ATOM 993 C C . GLN A 1 135 ? 8.423 14.497 5.242 1.00 94.44 135 GLN A C 1
ATOM 995 O O . GLN A 1 135 ? 8.565 15.464 5.979 1.00 94.44 135 GLN A O 1
ATOM 1000 N N . ALA A 1 136 ? 8.825 14.540 3.964 1.00 94.44 136 ALA A N 1
ATOM 1001 C CA . ALA A 1 136 ? 9.369 15.747 3.337 1.00 94.44 136 ALA A CA 1
ATOM 1002 C C . ALA A 1 136 ? 8.295 16.808 3.010 1.00 94.44 136 ALA A C 1
ATOM 1004 O O . ALA A 1 136 ? 8.631 17.905 2.561 1.00 94.44 136 ALA A O 1
ATOM 1005 N N . LYS A 1 137 ? 7.002 16.507 3.205 1.00 95.19 137 LYS A N 1
ATOM 1006 C CA . LYS A 1 137 ? 5.915 17.473 3.009 1.00 95.19 137 LYS A CA 1
ATOM 1007 C C . LYS A 1 137 ? 6.060 18.646 3.986 1.00 95.19 137 LYS A C 1
ATOM 1009 O O . LYS A 1 137 ? 6.081 18.451 5.193 1.00 95.19 137 LYS A O 1
ATOM 1014 N N . THR A 1 138 ? 6.087 19.872 3.466 1.00 93.88 138 THR A N 1
ATOM 1015 C CA . THR A 1 138 ? 6.291 21.089 4.274 1.00 93.88 138 THR A CA 1
ATOM 1016 C C . THR A 1 138 ? 5.050 21.537 5.045 1.00 93.88 138 THR A C 1
ATOM 1018 O O . THR A 1 138 ? 5.164 21.971 6.185 1.00 93.88 138 THR A O 1
ATOM 1021 N N . ASN A 1 139 ? 3.859 21.435 4.448 1.00 92.06 139 ASN A N 1
ATOM 1022 C CA . ASN A 1 139 ? 2.594 21.735 5.122 1.00 92.06 139 ASN A CA 1
ATOM 1023 C C . ASN A 1 139 ? 1.895 20.435 5.521 1.00 92.06 139 ASN A C 1
ATOM 1025 O O . ASN A 1 139 ? 1.277 19.789 4.679 1.00 92.06 139 ASN A O 1
ATOM 1029 N N . THR A 1 140 ? 1.983 20.064 6.793 1.00 93.81 140 THR A N 1
ATOM 1030 C CA . THR A 1 140 ? 1.400 18.830 7.337 1.00 93.81 140 THR A CA 1
ATOM 1031 C C . THR A 1 140 ? 0.066 19.054 8.052 1.00 93.81 140 THR A C 1
ATOM 1033 O O . THR A 1 140 ? -0.408 18.179 8.772 1.00 93.81 140 THR A O 1
ATOM 1036 N N . THR A 1 141 ? -0.562 20.220 7.866 1.00 93.19 141 THR A N 1
ATOM 1037 C CA . THR A 1 141 ? -1.825 20.555 8.537 1.00 93.19 141 THR A CA 1
ATOM 1038 C C . THR A 1 141 ? -2.914 19.549 8.165 1.00 93.19 141 THR A C 1
ATOM 1040 O O . THR A 1 141 ? -3.225 19.376 6.986 1.00 93.19 141 THR A O 1
ATOM 1043 N N . GLY A 1 142 ? -3.495 18.898 9.176 1.00 88.88 142 GLY A N 1
ATOM 1044 C CA . GLY A 1 142 ? -4.532 17.878 9.003 1.00 88.88 142 GLY A CA 1
ATOM 1045 C C . GLY A 1 142 ? -4.022 16.529 8.487 1.00 88.88 142 GLY A C 1
ATOM 1046 O O . GLY A 1 142 ? -4.839 15.682 8.147 1.00 88.88 142 GLY A O 1
ATOM 1047 N N . CYS A 1 143 ? -2.706 16.328 8.395 1.00 94.88 143 CYS A N 1
ATOM 1048 C CA . CYS A 1 143 ? -2.123 15.046 8.024 1.00 94.88 143 CYS A CA 1
ATOM 1049 C C . CYS A 1 143 ? -1.886 14.171 9.253 1.00 94.88 143 CYS A C 1
ATOM 1051 O O . CYS A 1 143 ? -1.405 14.658 10.273 1.00 94.88 143 CYS A O 1
ATOM 1053 N N . GLU A 1 144 ? -2.096 12.871 9.097 1.00 93.19 144 GLU A N 1
ATOM 1054 C CA . GLU A 1 144 ? -1.781 11.871 10.113 1.00 93.19 144 GLU A CA 1
ATOM 1055 C C . GLU A 1 144 ? -0.627 10.974 9.668 1.00 93.19 144 GLU A C 1
ATOM 1057 O O . GLU A 1 144 ? -0.401 10.761 8.472 1.00 93.19 144 GLU A O 1
ATOM 1062 N N . THR A 1 145 ? 0.120 10.443 10.638 1.00 94.25 145 THR A N 1
ATOM 1063 C CA . THR A 1 145 ? 1.193 9.484 10.351 1.00 94.25 145 THR A CA 1
ATOM 1064 C C . THR A 1 145 ? 0.623 8.081 10.210 1.00 94.25 145 THR A C 1
ATOM 1066 O O . THR A 1 145 ? -0.073 7.582 11.089 1.00 94.25 145 THR A O 1
ATOM 1069 N N . ILE A 1 146 ? 0.984 7.424 9.115 1.00 88.38 146 ILE A N 1
ATOM 1070 C CA . ILE A 1 146 ? 0.553 6.068 8.780 1.00 88.38 146 ILE A CA 1
ATOM 1071 C C . ILE A 1 146 ? 1.746 5.218 8.339 1.00 88.38 146 ILE A C 1
ATOM 1073 O O . ILE A 1 146 ? 2.824 5.730 8.024 1.00 88.38 146 ILE A O 1
ATOM 1077 N N . GLN A 1 147 ? 1.541 3.909 8.263 1.00 89.00 147 GLN A N 1
ATOM 1078 C CA . GLN A 1 147 ? 2.459 2.994 7.589 1.00 89.00 147 GLN A CA 1
ATOM 1079 C C . GLN A 1 147 ? 1.745 2.341 6.413 1.00 89.00 147 GLN A C 1
ATOM 1081 O O . GLN A 1 147 ? 0.535 2.128 6.447 1.00 89.00 147 GLN A O 1
ATOM 1086 N N . ILE A 1 148 ? 2.500 2.019 5.368 1.00 90.12 148 ILE A N 1
ATOM 1087 C CA . ILE A 1 148 ? 1.976 1.330 4.191 1.00 90.12 148 ILE A CA 1
ATOM 1088 C C . ILE A 1 148 ? 2.568 -0.065 4.174 1.00 90.12 148 ILE A C 1
ATOM 1090 O O . ILE A 1 148 ? 3.786 -0.213 4.165 1.00 90.12 148 ILE A O 1
ATOM 1094 N N . LEU A 1 149 ? 1.711 -1.078 4.165 1.00 83.50 149 LEU A N 1
ATOM 1095 C CA . LEU A 1 149 ? 2.092 -2.480 4.104 1.00 83.50 149 LEU A CA 1
ATOM 1096 C C . LEU A 1 149 ? 1.735 -3.062 2.742 1.00 83.50 149 LEU A C 1
ATOM 1098 O O . LEU A 1 149 ? 0.728 -2.709 2.130 1.00 83.50 149 LEU A O 1
ATOM 1102 N N . THR A 1 150 ? 2.564 -3.990 2.292 1.00 80.81 150 THR A N 1
ATOM 1103 C CA . THR A 1 150 ? 2.289 -4.846 1.140 1.00 80.81 150 THR A CA 1
ATOM 1104 C C . THR A 1 150 ? 1.395 -6.018 1.538 1.00 80.81 150 THR A C 1
ATOM 1106 O O . THR A 1 150 ? 1.540 -6.594 2.616 1.00 80.81 150 THR A O 1
ATOM 1109 N N . GLY A 1 151 ? 0.469 -6.395 0.659 1.00 73.19 151 GLY A N 1
ATOM 1110 C CA . GLY A 1 151 ? -0.435 -7.527 0.864 1.00 73.19 151 GLY A CA 1
ATOM 1111 C C . GLY A 1 151 ? -1.043 -8.027 -0.444 1.00 73.19 151 GLY A C 1
ATOM 1112 O O . GLY A 1 151 ? -0.908 -7.388 -1.481 1.00 73.19 151 GLY A O 1
ATOM 1113 N N . GLY A 1 152 ? -1.731 -9.171 -0.425 1.00 67.12 152 GLY A N 1
ATOM 1114 C CA . GLY A 1 152 ? -2.424 -9.686 -1.617 1.00 67.12 152 GLY A CA 1
ATOM 1115 C C . GLY A 1 152 ? -1.488 -10.054 -2.776 1.00 67.12 152 GLY A C 1
ATOM 1116 O O . GLY A 1 152 ? -1.793 -9.759 -3.928 1.00 67.12 152 GLY A O 1
ATOM 1117 N N . PHE A 1 153 ? -0.332 -10.653 -2.471 1.00 74.31 153 PHE A N 1
ATOM 1118 C CA . PHE A 1 153 ? 0.638 -11.077 -3.481 1.00 74.31 153 PHE A CA 1
ATOM 1119 C C . PHE A 1 153 ? 0.046 -12.134 -4.429 1.00 74.31 153 PHE A C 1
ATOM 1121 O O . PHE A 1 153 ? -0.569 -13.103 -3.985 1.00 74.31 153 PHE A O 1
ATOM 1128 N N . SER A 1 154 ? 0.276 -11.980 -5.733 1.00 72.62 154 SER A N 1
ATOM 1129 C CA . SER A 1 154 ? -0.144 -12.921 -6.781 1.00 72.62 154 SER A CA 1
ATOM 1130 C C . SER A 1 154 ? 0.864 -14.044 -7.039 1.00 72.62 154 SER A C 1
ATOM 1132 O O . SER A 1 154 ? 0.608 -14.928 -7.856 1.00 72.62 154 SER A O 1
ATOM 1134 N N . CYS A 1 155 ? 2.001 -14.034 -6.337 1.00 64.62 155 CYS A N 1
ATOM 1135 C CA . CYS A 1 155 ? 3.045 -15.042 -6.451 1.00 64.62 155 CYS A CA 1
ATOM 1136 C C . CYS A 1 155 ? 3.411 -15.650 -5.088 1.00 64.62 155 CYS A C 1
ATOM 1138 O O . CYS A 1 155 ? 3.370 -14.983 -4.052 1.00 64.62 155 CYS A O 1
ATOM 1140 N N . ALA A 1 156 ? 3.828 -16.918 -5.099 1.00 52.66 156 ALA A N 1
ATOM 1141 C CA . ALA A 1 156 ? 4.476 -17.548 -3.956 1.00 52.66 156 ALA A CA 1
ATOM 1142 C C . ALA A 1 156 ? 5.934 -17.070 -3.888 1.00 52.66 156 ALA A C 1
ATOM 1144 O O . ALA A 1 156 ? 6.723 -17.405 -4.765 1.00 52.66 156 ALA A O 1
ATOM 1145 N N . ALA A 1 157 ? 6.252 -16.240 -2.890 1.00 41.38 157 ALA A N 1
ATOM 1146 C CA . ALA A 1 157 ? 7.570 -15.959 -2.298 1.00 41.38 157 ALA A CA 1
ATOM 1147 C C . ALA A 1 157 ? 8.821 -15.706 -3.183 1.00 41.38 157 ALA A C 1
ATOM 1149 O O . ALA A 1 157 ? 9.874 -15.422 -2.621 1.00 41.38 157 ALA A O 1
ATOM 1150 N N . LEU A 1 158 ? 8.766 -15.706 -4.517 1.00 40.47 158 LEU A N 1
ATOM 1151 C CA . LEU A 1 158 ? 9.941 -15.481 -5.379 1.00 40.47 158 LEU A CA 1
ATOM 1152 C C . LEU A 1 158 ? 10.380 -14.006 -5.462 1.00 40.47 158 LEU A C 1
ATOM 1154 O O . LEU A 1 158 ? 11.339 -13.689 -6.158 1.00 40.47 158 LEU A O 1
ATOM 1158 N N . GLY A 1 159 ? 9.715 -13.114 -4.723 1.00 41.16 159 GLY A N 1
ATOM 1159 C CA . GLY A 1 159 ? 10.115 -11.715 -4.523 1.00 41.16 159 GLY A CA 1
ATOM 1160 C C . GLY A 1 159 ? 10.051 -11.254 -3.063 1.00 41.16 159 GLY A C 1
ATOM 1161 O O . GLY A 1 159 ? 10.115 -10.056 -2.797 1.00 41.16 159 GLY A O 1
ATOM 1162 N N . ARG A 1 160 ? 9.890 -12.180 -2.106 1.00 43.69 160 ARG A N 1
ATOM 1163 C CA . ARG A 1 160 ? 9.841 -11.850 -0.676 1.00 43.69 160 ARG A CA 1
ATOM 1164 C C . ARG A 1 160 ? 11.274 -11.787 -0.120 1.00 43.69 160 ARG A C 1
ATOM 1166 O O . ARG A 1 160 ? 12.023 -12.735 -0.344 1.00 43.69 160 ARG A O 1
ATOM 1173 N N . PRO A 1 161 ? 11.680 -10.751 0.639 1.00 41.62 161 PRO A N 1
ATOM 1174 C CA . PRO A 1 161 ? 12.943 -10.803 1.369 1.00 41.62 161 PRO A CA 1
ATOM 1175 C C . PRO A 1 161 ? 12.892 -11.913 2.427 1.00 41.62 161 PRO A C 1
ATOM 1177 O O . PRO A 1 161 ? 11.953 -11.993 3.224 1.00 41.62 161 PRO A O 1
ATOM 1180 N N . THR A 1 162 ? 13.916 -12.764 2.442 1.00 38.75 162 THR A N 1
ATOM 1181 C CA . THR A 1 162 ? 14.143 -13.776 3.476 1.00 38.75 162 THR A CA 1
ATOM 1182 C C . THR A 1 162 ? 14.222 -13.081 4.835 1.00 38.75 162 THR A C 1
ATOM 1184 O O . THR A 1 162 ? 15.123 -12.281 5.083 1.00 38.75 162 THR A O 1
ATOM 1187 N N . SER A 1 163 ? 13.267 -13.329 5.729 1.00 37.78 163 SER A N 1
ATOM 1188 C CA . SER A 1 163 ? 13.319 -12.806 7.094 1.00 37.78 163 SER A CA 1
ATOM 1189 C C . SER A 1 163 ? 14.225 -13.685 7.951 1.00 37.78 163 SER A C 1
ATOM 1191 O O . SER A 1 163 ? 13.802 -14.727 8.445 1.00 37.78 163 SER A O 1
ATOM 1193 N N . THR A 1 164 ? 15.467 -13.252 8.163 1.00 37.31 164 THR A N 1
ATOM 1194 C CA . THR A 1 164 ? 16.263 -13.667 9.324 1.00 37.31 164 THR A CA 1
ATOM 1195 C C . THR A 1 164 ? 15.732 -12.939 10.552 1.00 37.31 164 THR A C 1
ATOM 1197 O O . THR A 1 164 ? 16.190 -11.850 10.890 1.00 37.31 164 THR A O 1
ATOM 1200 N N . SER A 1 165 ? 14.745 -13.524 11.219 1.00 35.50 165 SER A N 1
ATOM 1201 C CA . SER A 1 165 ? 14.391 -13.148 12.584 1.00 35.50 165 SER A CA 1
ATOM 1202 C C . SER A 1 165 ? 14.692 -14.328 13.495 1.00 35.50 165 SER A C 1
ATOM 1204 O O . SER A 1 165 ? 13.879 -15.234 13.661 1.00 35.50 165 SER A O 1
ATOM 1206 N N . THR A 1 166 ? 15.884 -14.310 14.085 1.00 38.50 166 THR A N 1
ATOM 1207 C CA . THR A 1 166 ? 16.161 -14.986 15.351 1.00 38.50 166 THR A CA 1
ATOM 1208 C C . THR A 1 166 ? 15.200 -14.442 16.404 1.00 38.50 166 THR A C 1
ATOM 1210 O O . THR A 1 166 ? 15.365 -13.330 16.900 1.00 38.50 166 THR A O 1
ATOM 1213 N N . SER A 1 167 ? 14.185 -15.224 16.748 1.00 34.94 167 SER A N 1
ATOM 1214 C CA . SER A 1 167 ? 13.523 -15.143 18.045 1.00 34.94 167 SER A CA 1
ATOM 1215 C C . SER A 1 167 ? 13.451 -16.551 18.597 1.00 34.94 167 SER A C 1
ATOM 1217 O O . SER A 1 167 ? 12.644 -17.375 18.181 1.00 34.94 167 SER A O 1
ATOM 1219 N N . SER A 1 168 ? 14.380 -16.825 19.506 1.00 40.31 168 SER A N 1
ATOM 1220 C CA . SER A 1 168 ? 14.357 -17.973 20.391 1.00 40.31 168 SER A CA 1
ATOM 1221 C C . SER A 1 168 ? 13.106 -17.895 21.261 1.00 40.31 168 SER A C 1
ATOM 1223 O O . SER A 1 168 ? 13.048 -17.091 22.193 1.00 40.31 168 SER A O 1
ATOM 1225 N N . VAL A 1 169 ? 12.127 -18.745 20.979 1.00 34.62 169 VAL A N 1
ATOM 1226 C CA . VAL A 1 169 ? 11.110 -19.119 21.959 1.00 34.62 169 VAL A CA 1
ATOM 1227 C C . VAL A 1 169 ? 11.278 -20.612 22.202 1.00 34.62 169 VAL A C 1
ATOM 1229 O O . VAL A 1 169 ? 11.334 -21.407 21.267 1.00 34.62 169 VAL A O 1
ATOM 1232 N N . ALA A 1 170 ? 11.485 -20.955 23.470 1.00 36.09 170 ALA A N 1
ATOM 1233 C CA . ALA A 1 170 ? 11.753 -22.303 23.946 1.00 36.09 170 ALA A CA 1
ATOM 1234 C C . ALA A 1 170 ? 10.651 -23.299 23.524 1.00 36.09 170 ALA A C 1
ATOM 1236 O O . ALA A 1 170 ? 9.487 -22.907 23.408 1.00 36.09 170 ALA A O 1
ATOM 1237 N N . PRO A 1 171 ? 10.984 -24.589 23.332 1.00 30.45 171 PRO A N 1
ATOM 1238 C CA . PRO A 1 171 ? 10.002 -25.595 22.960 1.00 30.45 171 PRO A CA 1
ATOM 1239 C C . PRO A 1 171 ? 9.062 -25.857 24.141 1.00 30.45 171 PRO A C 1
ATOM 1241 O O . PRO A 1 171 ? 9.467 -26.407 25.164 1.00 30.45 171 PRO A O 1
ATOM 1244 N N . ALA A 1 172 ? 7.792 -25.481 23.997 1.00 32.88 172 ALA A N 1
ATOM 1245 C CA . ALA A 1 172 ? 6.739 -26.028 24.837 1.00 32.88 172 ALA A CA 1
ATOM 1246 C C . ALA A 1 172 ? 6.436 -27.443 24.334 1.00 32.88 172 ALA A C 1
ATOM 1248 O O . ALA A 1 172 ? 5.790 -27.645 23.308 1.00 32.88 172 ALA A O 1
ATOM 1249 N N . THR A 1 173 ? 6.945 -28.431 25.060 1.00 36.88 173 THR A N 1
ATOM 1250 C CA . THR A 1 173 ? 6.588 -29.839 24.917 1.00 36.88 173 THR A CA 1
ATOM 1251 C C . THR A 1 173 ? 5.081 -29.973 25.126 1.00 36.88 173 THR A C 1
ATOM 1253 O O . THR A 1 173 ? 4.587 -29.843 26.242 1.00 36.88 173 THR A O 1
ATOM 1256 N N . SER A 1 174 ? 4.328 -30.199 24.056 1.00 36.12 174 SER A N 1
ATOM 1257 C CA . SER A 1 174 ? 2.936 -30.637 24.134 1.00 36.12 174 SER A CA 1
ATOM 1258 C C . SER A 1 174 ? 2.788 -31.851 23.235 1.00 36.12 174 SER A C 1
ATOM 1260 O O . SER A 1 174 ? 2.946 -31.792 22.019 1.00 36.12 174 SER A O 1
ATOM 1262 N N . THR A 1 175 ? 2.581 -32.985 23.888 1.00 29.47 175 THR A N 1
ATOM 1263 C CA . THR A 1 175 ? 2.371 -34.313 23.329 1.00 29.47 175 THR A CA 1
ATOM 1264 C C . THR A 1 175 ? 1.255 -34.306 22.285 1.00 29.47 175 THR A C 1
ATOM 1266 O O . THR A 1 175 ? 0.074 -34.177 22.605 1.00 29.47 175 THR A O 1
ATOM 1269 N N . ALA A 1 176 ? 1.631 -34.494 21.019 1.00 35.53 176 ALA A N 1
ATOM 1270 C CA . ALA A 1 176 ? 0.699 -34.800 19.946 1.00 35.53 176 ALA A CA 1
ATOM 1271 C C . ALA A 1 176 ? 0.093 -36.188 20.193 1.00 35.53 176 ALA A C 1
ATOM 1273 O O . ALA A 1 176 ? 0.721 -37.214 19.935 1.00 35.53 176 ALA A O 1
ATOM 1274 N N . THR A 1 177 ? -1.138 -36.225 20.699 1.00 29.02 177 THR A N 1
ATOM 1275 C CA . THR A 1 177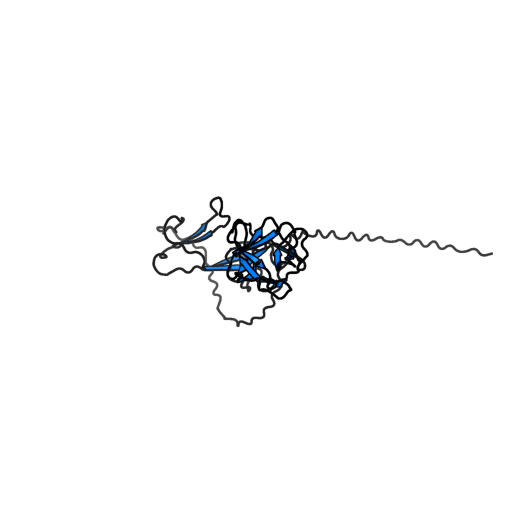 ? -1.945 -37.446 20.675 1.00 29.02 177 THR A CA 1
ATOM 1276 C C . THR A 1 177 ? -2.671 -37.459 19.335 1.00 29.02 177 THR A C 1
ATOM 1278 O O . THR A 1 177 ? -3.631 -36.719 19.135 1.00 29.02 177 THR A O 1
ATOM 1281 N N . SER A 1 178 ? -2.169 -38.249 18.383 1.00 37.53 178 SER A N 1
ATOM 1282 C CA . SER A 1 178 ? -2.888 -38.542 17.140 1.00 37.53 178 SER A CA 1
ATOM 1283 C C . SER A 1 178 ? -4.150 -39.330 17.479 1.00 37.53 178 SER A C 1
ATOM 1285 O O . SER A 1 178 ? -4.072 -40.517 17.783 1.00 37.53 178 SER A O 1
ATOM 1287 N N . ALA A 1 179 ? -5.310 -38.680 17.427 1.00 35.12 179 ALA A N 1
ATOM 1288 C CA . ALA A 1 179 ? -6.587 -39.374 17.356 1.00 35.12 179 ALA A CA 1
ATOM 1289 C C . ALA A 1 179 ? -6.959 -39.536 15.877 1.00 35.12 179 ALA A C 1
ATOM 1291 O O . ALA A 1 179 ? -7.377 -38.592 15.208 1.00 35.12 179 ALA A O 1
ATOM 1292 N N . THR A 1 180 ? -6.776 -40.746 15.356 1.00 33.62 180 THR A N 1
ATOM 1293 C CA . THR A 1 180 ? -7.365 -41.198 14.096 1.00 33.62 180 THR A CA 1
ATOM 1294 C C . THR A 1 180 ? -8.884 -41.228 14.249 1.00 33.62 180 THR A C 1
ATOM 1296 O O . THR A 1 180 ? -9.442 -42.133 14.868 1.00 33.62 180 THR A O 1
ATOM 1299 N N . VAL A 1 181 ? -9.577 -40.235 13.691 1.00 35.09 181 VAL A N 1
ATOM 1300 C CA . VAL A 1 181 ? -11.042 -40.258 13.609 1.00 35.09 181 VAL A CA 1
ATOM 1301 C C . VAL A 1 181 ? -11.429 -41.205 12.474 1.00 35.09 181 VAL A C 1
ATOM 1303 O O . VAL A 1 181 ? -11.382 -40.854 11.296 1.00 35.09 181 VAL A O 1
ATOM 1306 N N . ALA A 1 182 ? -11.763 -42.441 12.841 1.00 35.81 182 ALA A N 1
ATOM 1307 C CA . ALA A 1 182 ? -12.399 -43.399 11.953 1.00 35.81 182 ALA A CA 1
ATOM 1308 C C . ALA A 1 182 ? -13.783 -42.875 11.539 1.00 35.81 182 ALA A C 1
ATOM 1310 O O . ALA A 1 182 ? -14.609 -42.525 12.385 1.00 35.81 182 ALA A O 1
ATOM 1311 N N . ALA A 1 183 ? -14.038 -42.846 10.230 1.00 39.16 183 ALA A N 1
ATOM 1312 C CA . ALA A 1 183 ? -15.342 -42.538 9.665 1.00 39.16 183 ALA A CA 1
ATOM 1313 C C . ALA A 1 183 ? -16.358 -43.605 10.098 1.00 39.16 183 ALA A C 1
ATOM 1315 O O . ALA A 1 183 ? -16.404 -44.703 9.548 1.00 39.16 183 ALA A O 1
ATOM 1316 N N . THR A 1 184 ? -17.172 -43.277 11.096 1.00 35.59 184 THR A N 1
ATOM 1317 C CA . THR A 1 184 ? -18.377 -44.029 11.442 1.00 35.59 184 THR A CA 1
ATOM 1318 C C . THR A 1 184 ? -19.579 -43.146 11.147 1.00 35.59 184 THR A C 1
ATOM 1320 O O . THR A 1 184 ? -19.749 -42.072 11.716 1.00 35.59 184 THR A O 1
ATOM 1323 N N . THR A 1 185 ? -20.385 -43.584 10.185 1.00 41.62 185 THR A N 1
ATOM 1324 C CA . THR A 1 185 ? -21.686 -43.010 9.830 1.00 41.62 185 THR A CA 1
ATOM 1325 C C . THR A 1 185 ? -22.647 -43.070 11.019 1.00 41.62 185 THR A C 1
ATOM 1327 O O . THR A 1 185 ? -22.944 -44.181 11.466 1.00 41.62 185 THR A O 1
ATOM 1330 N N . PRO A 1 186 ? -23.201 -41.940 11.500 1.00 40.56 186 PRO A N 1
ATOM 1331 C CA . PRO A 1 186 ? -24.286 -41.967 12.470 1.00 40.56 186 PRO A CA 1
ATOM 1332 C C . PRO A 1 186 ? -25.651 -41.985 11.778 1.00 40.56 186 PRO A C 1
ATOM 1334 O O . PRO A 1 186 ? -25.898 -41.278 10.800 1.00 40.56 186 PRO A O 1
ATOM 1337 N N . ALA A 1 187 ? -26.536 -42.808 12.332 1.00 36.94 187 ALA A N 1
ATOM 1338 C CA . ALA A 1 187 ? -27.931 -42.945 11.961 1.00 36.94 187 ALA A CA 1
ATOM 1339 C C . ALA A 1 187 ? -28.746 -41.666 12.229 1.00 36.94 187 ALA A C 1
ATOM 1341 O O . ALA A 1 187 ? -28.516 -40.926 13.186 1.00 36.94 187 ALA A O 1
ATOM 1342 N N . ILE A 1 188 ? -29.742 -41.459 11.367 1.00 48.00 188 ILE A N 1
ATOM 1343 C CA . ILE A 1 188 ? -30.719 -40.369 11.367 1.00 48.00 188 ILE A CA 1
ATOM 1344 C C . ILE A 1 188 ? -31.469 -40.324 12.707 1.00 48.00 188 ILE A C 1
ATOM 1346 O O . ILE A 1 188 ? -32.183 -41.261 13.049 1.00 48.00 188 ILE A O 1
ATOM 1350 N N . SER A 1 189 ? -31.332 -39.215 13.437 1.00 37.69 189 SER A N 1
ATOM 1351 C CA . SER A 1 189 ? -32.146 -38.862 14.608 1.00 37.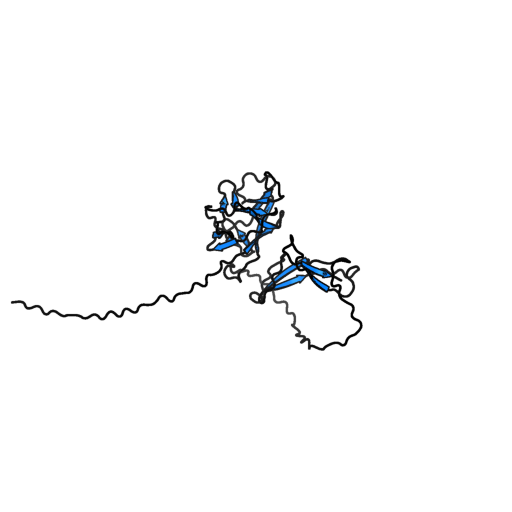69 189 SER A CA 1
ATOM 1352 C C . SER A 1 189 ? -32.392 -37.348 14.580 1.00 37.69 189 SER A C 1
ATOM 1354 O O . SER A 1 189 ? -31.437 -36.581 14.644 1.00 37.69 189 SER A O 1
ATOM 1356 N N . THR A 1 190 ? -33.654 -36.945 14.381 1.00 41.31 190 THR A N 1
ATOM 1357 C CA . THR A 1 190 ? -34.231 -35.579 14.463 1.00 41.31 190 THR A CA 1
ATOM 1358 C C . THR A 1 190 ? -33.225 -34.419 14.414 1.00 41.31 190 THR A C 1
ATOM 1360 O O . THR A 1 190 ? -32.804 -33.890 15.442 1.00 41.31 190 THR A O 1
ATOM 1363 N N . THR A 1 191 ? -32.830 -34.030 13.200 1.00 44.41 191 THR A N 1
ATOM 1364 C CA . THR A 1 191 ? -31.759 -33.063 12.943 1.00 44.41 191 THR A CA 1
ATOM 1365 C C . THR A 1 191 ? -32.118 -31.668 13.454 1.00 44.41 191 THR A C 1
ATOM 1367 O O . THR A 1 191 ? -32.960 -30.992 12.861 1.00 44.41 191 THR A O 1
ATOM 1370 N N . ALA A 1 192 ? -31.439 -31.207 14.506 1.00 51.56 192 ALA A N 1
ATOM 1371 C CA . ALA A 1 192 ? -31.263 -29.780 14.745 1.00 51.56 192 ALA A CA 1
ATOM 1372 C C . ALA A 1 192 ? -30.650 -29.178 13.469 1.00 51.56 192 ALA A C 1
ATOM 1374 O O . ALA A 1 192 ? -29.501 -29.456 13.129 1.00 51.56 192 ALA A O 1
ATOM 1375 N N . SER A 1 193 ? -31.453 -28.458 12.689 1.00 59.09 193 SER A N 1
ATOM 1376 C CA . SER A 1 193 ? -31.009 -27.889 11.420 1.00 59.09 193 SER A CA 1
ATOM 1377 C C . SER A 1 193 ? -30.196 -26.631 11.693 1.00 59.09 193 SER A C 1
ATOM 1379 O O . SER A 1 193 ? -30.710 -25.689 12.298 1.00 59.09 193 SER A O 1
ATOM 1381 N N . CYS A 1 194 ? -28.947 -26.602 11.233 1.00 59.69 194 CYS A N 1
ATOM 1382 C CA . CYS A 1 194 ? -28.117 -25.406 11.304 1.00 59.69 194 CYS A CA 1
ATOM 1383 C C . CYS A 1 194 ? -28.789 -24.250 10.533 1.00 59.69 194 CYS A C 1
ATOM 1385 O O . CYS A 1 194 ? -29.333 -24.489 9.451 1.00 59.69 194 CYS A O 1
ATOM 1387 N N . PRO A 1 195 ? -28.752 -23.002 11.030 1.00 62.62 195 PRO A N 1
ATOM 1388 C CA . PRO A 1 195 ? -29.318 -21.868 10.306 1.00 62.62 195 PRO A CA 1
ATOM 1389 C C . PRO A 1 195 ? -28.597 -21.641 8.966 1.00 62.62 195 PRO A C 1
ATOM 1391 O O . PRO A 1 195 ? -27.388 -21.430 8.941 1.00 62.62 195 PRO A O 1
ATOM 1394 N N . THR A 1 196 ? -29.322 -21.664 7.843 1.00 65.81 196 THR A N 1
ATOM 1395 C CA . THR A 1 196 ? -28.739 -21.554 6.484 1.00 65.81 196 THR A CA 1
ATOM 1396 C C . THR A 1 196 ? -28.936 -20.193 5.814 1.00 65.81 196 THR A C 1
ATOM 1398 O 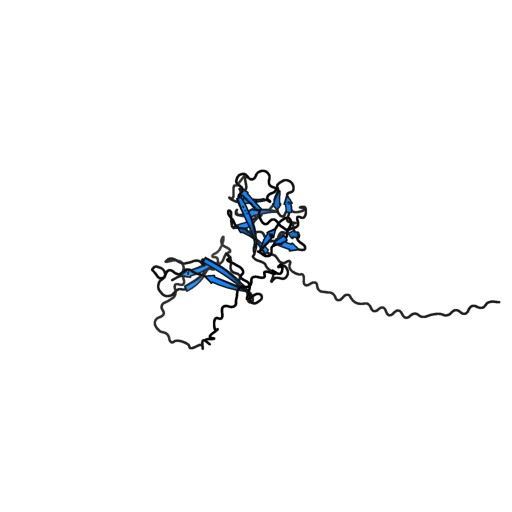O . THR A 1 196 ? -28.466 -19.991 4.697 1.00 65.81 196 THR A O 1
ATOM 1401 N N . ASP A 1 197 ? -29.646 -19.264 6.452 1.00 62.41 197 ASP A N 1
ATOM 1402 C CA . ASP A 1 197 ? -29.951 -17.941 5.896 1.00 62.41 197 ASP A CA 1
ATOM 1403 C C . ASP A 1 197 ? -29.545 -16.811 6.857 1.00 62.41 197 ASP A C 1
ATOM 1405 O O . ASP A 1 197 ? -29.248 -17.054 8.023 1.00 62.41 197 ASP A O 1
ATOM 1409 N N . ILE A 1 198 ? -29.512 -15.573 6.366 1.00 61.56 198 ILE A N 1
ATOM 1410 C CA . ILE A 1 198 ? -29.142 -14.358 7.106 1.00 61.56 198 ILE A CA 1
ATOM 1411 C C . ILE A 1 198 ? -30.346 -13.474 7.474 1.00 61.56 198 ILE A C 1
ATOM 1413 O O . ILE A 1 198 ? -30.149 -12.411 8.054 1.00 61.56 198 ILE A O 1
ATOM 1417 N N . ALA A 1 199 ? -31.584 -13.859 7.131 1.00 56.91 199 ALA A N 1
ATOM 1418 C CA . ALA A 1 199 ? -32.759 -12.999 7.319 1.00 56.91 199 ALA A CA 1
ATOM 1419 C C . ALA A 1 199 ? -33.279 -12.901 8.767 1.00 56.91 199 ALA A C 1
ATOM 1421 O O . ALA A 1 199 ? -34.170 -12.095 9.030 1.00 56.91 199 ALA A O 1
ATOM 1422 N N . SER A 1 200 ? -32.760 -13.686 9.716 1.00 54.69 200 SER A N 1
ATOM 1423 C CA . SER A 1 200 ? -33.163 -13.597 11.125 1.00 54.69 200 SER A CA 1
ATOM 1424 C C . SER A 1 200 ? -31.977 -13.771 12.071 1.00 54.69 200 SER A C 1
ATOM 1426 O O . SER A 1 200 ? -31.083 -14.563 11.799 1.00 54.69 200 SER A O 1
ATOM 1428 N N . GLY A 1 201 ? -31.992 -13.062 13.200 1.00 63.50 201 GLY A N 1
ATOM 1429 C CA . GLY A 1 201 ? -31.028 -13.238 14.290 1.00 63.50 201 GLY A CA 1
ATOM 1430 C C . GLY A 1 201 ? -29.643 -12.597 14.079 1.00 63.50 201 GLY A C 1
ATOM 1431 O O . GLY A 1 201 ? -29.330 -12.100 12.997 1.00 63.50 201 GLY A O 1
ATOM 1432 N N . PRO A 1 202 ? -28.823 -12.560 15.142 1.00 72.94 202 PRO A N 1
ATOM 1433 C CA . PRO A 1 202 ? -27.472 -12.013 15.115 1.00 72.94 202 PRO A CA 1
ATOM 1434 C C . PRO A 1 202 ? -26.465 -13.022 14.547 1.00 72.94 202 PRO A C 1
ATOM 1436 O O . PRO A 1 202 ? -26.675 -14.232 14.580 1.00 72.94 202 PRO A O 1
ATOM 1439 N N . PHE A 1 203 ? -25.355 -12.517 14.021 1.00 77.25 203 PHE A N 1
ATOM 1440 C CA . PHE A 1 203 ? -24.264 -13.319 13.475 1.00 77.25 203 PHE A CA 1
ATOM 1441 C C . PHE A 1 203 ? -22.922 -12.662 13.821 1.00 77.25 203 PHE A C 1
ATOM 1443 O O . PHE A 1 203 ? -22.859 -11.448 14.025 1.00 77.25 203 PHE A O 1
ATOM 1450 N N . GLN A 1 204 ? -21.855 -13.462 13.871 1.00 77.44 204 GLN A N 1
ATOM 1451 C CA . GLN A 1 204 ? -20.497 -13.003 14.166 1.00 77.44 204 GLN A CA 1
ATOM 1452 C C . GLN A 1 204 ? -19.621 -12.986 12.915 1.00 77.44 204 GLN A C 1
ATOM 1454 O O . GLN A 1 204 ? -19.688 -13.883 12.068 1.00 77.44 204 GLN A O 1
ATOM 1459 N N . TYR A 1 205 ? -18.757 -11.978 12.837 1.00 85.81 205 TYR A N 1
ATOM 1460 C CA . TYR A 1 205 ? -17.635 -11.941 11.902 1.00 85.81 205 TYR A CA 1
ATOM 1461 C C . TYR A 1 205 ? -16.373 -12.474 12.595 1.00 85.81 205 TYR A C 1
ATOM 1463 O O . TYR A 1 205 ? -16.274 -12.385 13.819 1.00 85.81 205 TYR A O 1
ATOM 1471 N N . PRO A 1 206 ? -15.395 -13.015 11.850 1.00 87.50 206 PRO A N 1
ATOM 1472 C CA . PRO A 1 206 ? -14.128 -13.405 12.451 1.00 87.50 206 PRO A CA 1
ATOM 1473 C C . PRO A 1 206 ? -13.395 -12.168 12.983 1.00 87.50 206 PRO A C 1
ATOM 1475 O O . PRO A 1 206 ? -13.305 -11.150 12.298 1.00 87.50 206 PRO A O 1
ATOM 1478 N N . HIS A 1 207 ? -12.850 -12.262 14.193 1.00 84.31 207 HIS A N 1
ATOM 1479 C CA . HIS A 1 207 ? -12.072 -11.184 14.820 1.00 84.31 207 HIS A CA 1
ATOM 1480 C C . HIS A 1 207 ? -10.568 -11.313 14.555 1.00 84.31 207 HIS A C 1
ATOM 1482 O O . HIS A 1 207 ? -9.806 -10.364 14.748 1.00 84.31 207 HIS A O 1
ATOM 1488 N N . LEU A 1 208 ? -10.141 -12.480 14.074 1.00 83.62 208 LEU A N 1
ATOM 1489 C CA . LEU A 1 208 ? -8.770 -12.750 13.671 1.00 83.62 208 LEU A CA 1
ATOM 1490 C C . LEU A 1 208 ? -8.784 -13.625 12.415 1.00 83.62 208 LEU A C 1
ATOM 1492 O O . LEU A 1 208 ? -9.444 -14.664 12.387 1.00 83.62 208 LEU A O 1
ATOM 1496 N N . ILE A 1 209 ? -8.057 -13.198 11.388 1.00 85.06 209 ILE A N 1
ATOM 1497 C CA . ILE A 1 209 ? -7.902 -13.899 10.113 1.00 85.06 209 ILE A CA 1
ATOM 1498 C C . ILE A 1 209 ? -6.402 -14.066 9.877 1.00 85.06 209 ILE A C 1
ATOM 1500 O O . ILE A 1 209 ? -5.718 -13.097 9.566 1.00 85.06 209 ILE A O 1
ATOM 1504 N N . VAL A 1 210 ? -5.875 -15.276 10.046 1.00 85.25 210 VAL A N 1
ATOM 1505 C CA . VAL A 1 210 ? -4.434 -15.548 9.937 1.00 85.25 210 VAL A CA 1
ATOM 1506 C C . VAL A 1 210 ? -4.177 -16.480 8.763 1.00 85.25 210 VAL A C 1
ATOM 1508 O O . VAL A 1 210 ? -4.565 -17.649 8.820 1.00 85.25 210 VAL A O 1
ATOM 1511 N N . PRO A 1 211 ? -3.518 -16.015 7.695 1.00 82.75 211 PRO A N 1
ATOM 1512 C CA . PRO A 1 211 ? -3.028 -16.899 6.653 1.00 82.75 211 PRO A CA 1
ATOM 1513 C C . PRO A 1 211 ? -2.010 -17.882 7.227 1.00 82.75 211 PRO A C 1
ATOM 1515 O O . PRO A 1 211 ? -1.197 -17.523 8.075 1.00 82.75 211 PRO A O 1
ATOM 1518 N N . VAL A 1 212 ? -2.027 -19.108 6.728 1.00 81.50 212 VAL A N 1
ATOM 1519 C CA . VAL A 1 212 ? -0.993 -20.113 6.969 1.00 81.50 212 VAL A CA 1
ATOM 1520 C C . VAL A 1 212 ? -0.626 -20.757 5.643 1.00 81.50 212 VAL A C 1
ATOM 1522 O O . VAL A 1 212 ? -1.459 -20.871 4.743 1.00 81.50 212 VAL A O 1
ATOM 1525 N N . SER A 1 213 ? 0.624 -21.180 5.509 1.00 76.56 213 SER A N 1
ATOM 1526 C CA . SER A 1 213 ? 1.116 -21.798 4.282 1.00 76.56 213 SER A CA 1
ATOM 1527 C C . SER A 1 213 ? 1.892 -23.059 4.609 1.00 76.56 213 SER A C 1
ATOM 1529 O O . SER A 1 213 ? 2.731 -23.054 5.509 1.00 76.56 213 SER A O 1
ATOM 1531 N N . SER A 1 214 ? 1.659 -24.128 3.847 1.00 74.38 214 SER A N 1
ATOM 1532 C CA . SER A 1 214 ? 2.450 -25.357 3.967 1.00 74.38 214 SER A CA 1
ATOM 1533 C C . SER A 1 214 ? 3.924 -25.145 3.606 1.00 74.38 214 SER A C 1
ATOM 1535 O O . SER A 1 214 ? 4.773 -25.934 4.005 1.00 74.38 214 SER A O 1
ATOM 1537 N N . GLU A 1 215 ? 4.235 -24.085 2.856 1.00 71.12 215 GLU A N 1
ATOM 1538 C CA . GLU A 1 215 ? 5.604 -23.727 2.467 1.00 71.12 215 GLU A CA 1
ATOM 1539 C C . GLU A 1 215 ? 6.355 -22.971 3.575 1.00 71.12 215 GLU A C 1
ATOM 1541 O O . GLU A 1 215 ? 7.579 -22.862 3.537 1.00 71.12 215 GLU A O 1
ATOM 1546 N N . SER A 1 216 ? 5.638 -22.449 4.575 1.00 68.25 216 SER A N 1
ATOM 1547 C CA . SER A 1 216 ? 6.221 -21.748 5.721 1.00 68.25 216 SER A CA 1
ATOM 1548 C C . SER A 1 216 ? 5.391 -22.018 6.985 1.00 68.25 216 SER A C 1
ATOM 1550 O O . SER A 1 216 ? 4.683 -21.128 7.464 1.00 68.25 216 SER A O 1
ATOM 1552 N N . PRO A 1 217 ? 5.434 -23.260 7.507 1.00 74.44 217 PRO A N 1
ATOM 1553 C CA . PRO A 1 217 ? 4.537 -23.707 8.575 1.00 74.44 217 PRO A CA 1
ATOM 1554 C C . PRO A 1 217 ? 4.778 -22.988 9.909 1.00 74.44 217 PRO A C 1
ATOM 1556 O O . PRO A 1 217 ? 3.836 -22.794 10.671 1.00 74.44 217 PRO A O 1
ATOM 1559 N N . ASP A 1 218 ? 6.009 -22.535 10.161 1.00 77.50 218 ASP A N 1
ATOM 1560 C CA . ASP A 1 218 ? 6.399 -21.864 11.409 1.00 77.50 218 ASP A CA 1
ATOM 1561 C C . ASP A 1 218 ? 6.295 -20.329 11.332 1.00 77.50 218 ASP A C 1
ATOM 1563 O O . ASP A 1 218 ? 6.755 -19.614 12.225 1.00 77.50 218 ASP A O 1
ATOM 1567 N N . HIS A 1 219 ? 5.720 -19.787 10.253 1.00 66.25 219 HIS A N 1
ATOM 1568 C CA . HIS A 1 219 ? 5.626 -18.346 10.043 1.00 66.25 219 HIS A CA 1
ATOM 1569 C C . HIS A 1 219 ? 4.246 -17.791 10.413 1.00 66.25 219 HIS A C 1
ATOM 1571 O O . HIS A 1 219 ? 3.232 -18.132 9.806 1.00 66.25 219 HIS A O 1
ATOM 1577 N N . ALA A 1 220 ? 4.212 -16.861 11.370 1.00 70.25 220 ALA A N 1
ATOM 1578 C CA . ALA A 1 220 ? 2.996 -16.157 11.766 1.00 70.25 220 ALA A CA 1
ATOM 1579 C C . ALA A 1 220 ? 2.754 -14.922 10.876 1.00 70.25 220 ALA A C 1
ATOM 1581 O O . ALA A 1 220 ? 3.395 -13.888 11.047 1.00 70.25 220 ALA A O 1
ATOM 1582 N N . PHE A 1 221 ? 1.791 -15.008 9.953 1.00 72.12 221 PHE A N 1
ATOM 1583 C CA . PHE A 1 221 ? 1.465 -13.950 8.977 1.00 72.12 221 PHE A CA 1
ATOM 1584 C C . PHE A 1 221 ? 0.662 -12.761 9.548 1.00 72.12 221 PHE A C 1
ATOM 1586 O O . PHE A 1 221 ? 0.309 -11.838 8.810 1.00 72.12 221 PHE A O 1
ATOM 1593 N N . GLY A 1 222 ? 0.375 -12.774 10.853 1.00 74.94 222 GLY A N 1
ATOM 1594 C CA . GLY A 1 222 ? -0.409 -11.739 11.529 1.00 74.94 222 GLY A CA 1
ATOM 1595 C C . GLY A 1 222 ? -1.891 -11.728 11.138 1.00 74.94 222 GLY A C 1
ATOM 1596 O O . GLY A 1 222 ? -2.354 -12.542 10.338 1.00 74.94 222 GLY A O 1
ATOM 1597 N N . ASN A 1 223 ? -2.645 -10.808 11.744 1.00 83.69 223 ASN A N 1
ATOM 1598 C CA . ASN A 1 223 ? -4.063 -10.619 11.443 1.00 83.69 223 ASN A CA 1
ATOM 1599 C C . ASN A 1 223 ? -4.252 -9.932 10.080 1.00 83.69 223 ASN A C 1
ATOM 1601 O O . ASN A 1 223 ? -3.539 -8.984 9.760 1.00 83.69 223 ASN A O 1
ATOM 1605 N N . GLN A 1 224 ? -5.241 -10.377 9.314 1.00 79.50 224 GLN A N 1
ATOM 1606 C CA . GLN A 1 224 ? -5.614 -9.860 8.001 1.00 79.50 224 GLN A CA 1
ATOM 1607 C C . GLN A 1 224 ? -7.113 -9.521 7.956 1.00 79.50 224 GLN A C 1
ATOM 1609 O O . GLN A 1 224 ? -7.880 -9.865 8.849 1.00 79.50 224 GLN A O 1
ATOM 1614 N N . PHE A 1 225 ? -7.557 -8.866 6.881 1.00 78.75 225 PHE A N 1
ATOM 1615 C CA . PHE A 1 225 ? -8.985 -8.596 6.627 1.00 78.75 225 PHE A CA 1
ATOM 1616 C C . PHE A 1 225 ? -9.540 -9.374 5.428 1.00 78.75 225 PHE A C 1
ATOM 1618 O O . PHE A 1 225 ? -10.718 -9.268 5.097 1.00 78.75 225 PHE A O 1
ATOM 1625 N N . THR A 1 226 ? -8.689 -10.134 4.738 1.00 73.06 226 THR A N 1
ATOM 1626 C CA . THR A 1 226 ? -9.045 -10.944 3.569 1.00 73.06 226 THR A CA 1
ATOM 1627 C C . THR A 1 226 ? -8.384 -12.305 3.694 1.00 73.06 226 THR A C 1
ATOM 1629 O O . THR A 1 226 ? -7.224 -12.407 4.087 1.00 73.06 226 THR A O 1
ATOM 1632 N N . ALA A 1 227 ? -9.135 -13.348 3.360 1.00 73.38 227 ALA A N 1
ATOM 1633 C CA . ALA A 1 227 ? -8.646 -14.714 3.346 1.00 73.38 227 ALA A CA 1
ATOM 1634 C C . ALA A 1 227 ? -8.317 -15.156 1.923 1.00 73.38 227 ALA A C 1
ATOM 1636 O O . ALA A 1 227 ? -9.076 -14.885 0.990 1.00 73.38 227 ALA A O 1
ATOM 1637 N N . HIS A 1 228 ? -7.219 -15.890 1.778 1.00 68.00 228 HIS A N 1
ATOM 1638 C CA . HIS A 1 228 ? -6.837 -16.532 0.528 1.00 68.00 228 HIS A CA 1
ATOM 1639 C C . HIS A 1 228 ? -6.789 -18.038 0.754 1.00 68.00 228 HIS A C 1
ATOM 1641 O O . HIS A 1 228 ? -6.047 -18.523 1.605 1.00 68.00 228 HIS A O 1
ATOM 1647 N N . ILE A 1 229 ? -7.609 -18.762 -0.004 1.00 71.19 229 ILE A N 1
ATOM 1648 C CA . ILE A 1 229 ? -7.734 -20.214 0.089 1.00 71.19 229 ILE A CA 1
ATOM 1649 C C . ILE A 1 229 ? -7.196 -20.792 -1.216 1.00 71.19 229 ILE A C 1
ATOM 1651 O O . ILE A 1 229 ? -7.796 -20.614 -2.277 1.00 71.19 229 ILE A O 1
ATOM 1655 N N . THR A 1 230 ? -6.044 -21.449 -1.142 1.00 71.00 230 THR A N 1
ATOM 1656 C CA . THR A 1 230 ? -5.405 -22.154 -2.261 1.00 71.00 230 THR A CA 1
ATOM 1657 C C . THR A 1 230 ? -4.935 -23.530 -1.774 1.00 71.00 230 THR A C 1
ATOM 1659 O O . THR A 1 230 ? -4.956 -23.789 -0.573 1.00 71.00 230 THR A O 1
ATOM 1662 N N . PRO A 1 231 ? -4.492 -24.446 -2.651 1.00 72.06 231 PRO A N 1
ATOM 1663 C CA . PRO A 1 231 ? -3.966 -25.736 -2.196 1.00 72.06 231 PRO A CA 1
ATOM 1664 C C . PRO A 1 231 ? -2.743 -25.629 -1.265 1.00 72.06 231 PRO A C 1
ATOM 1666 O O . PRO A 1 231 ? -2.474 -26.555 -0.509 1.00 72.06 231 PRO A O 1
ATOM 1669 N N . GLN A 1 232 ? -2.007 -24.517 -1.322 1.00 63.09 232 GLN A N 1
ATOM 1670 C CA . GLN A 1 232 ? -0.797 -24.263 -0.532 1.00 63.09 232 GLN A CA 1
ATOM 1671 C C . GLN A 1 232 ? -1.043 -23.319 0.651 1.00 63.09 232 GLN A C 1
ATOM 1673 O O . GLN A 1 232 ? -0.262 -23.311 1.603 1.00 63.09 232 GLN A O 1
ATOM 1678 N N . ASN A 1 233 ? -2.115 -22.522 0.594 1.00 71.50 233 ASN A N 1
ATOM 1679 C CA . ASN A 1 233 ? -2.442 -21.521 1.599 1.00 71.50 233 ASN A CA 1
ATOM 1680 C C . ASN A 1 233 ? -3.806 -21.818 2.213 1.00 71.50 233 ASN A C 1
ATOM 1682 O O . ASN A 1 233 ? -4.825 -21.857 1.520 1.00 71.50 233 ASN A O 1
ATOM 1686 N N . ALA A 1 234 ? -3.827 -21.954 3.531 1.00 81.94 234 ALA A N 1
ATOM 1687 C CA . ALA A 1 234 ? -5.053 -21.962 4.306 1.00 81.94 234 ALA A CA 1
ATOM 1688 C C . ALA A 1 234 ? -5.175 -20.652 5.090 1.00 81.94 234 ALA A C 1
ATOM 1690 O O . ALA A 1 234 ? -4.245 -19.855 5.184 1.00 81.94 234 ALA A O 1
ATOM 1691 N N . THR A 1 235 ? -6.355 -20.395 5.638 1.00 84.88 235 THR A N 1
ATOM 1692 C CA . THR A 1 235 ? -6.583 -19.252 6.519 1.00 84.88 235 THR A CA 1
ATOM 1693 C C . THR A 1 235 ? -7.280 -19.746 7.774 1.00 84.88 235 THR A C 1
ATOM 1695 O O . THR A 1 235 ? -8.289 -20.445 7.692 1.00 84.88 235 THR A O 1
ATOM 1698 N N . ILE A 1 236 ? -6.728 -19.392 8.928 1.00 87.06 236 ILE A N 1
ATOM 1699 C CA . ILE A 1 236 ? -7.321 -19.625 10.238 1.00 87.06 236 ILE A CA 1
ATOM 1700 C C . ILE A 1 236 ? -8.228 -18.440 10.551 1.00 87.06 236 ILE A C 1
ATOM 1702 O O . ILE A 1 236 ? -7.802 -17.289 10.481 1.00 87.06 236 ILE A O 1
ATOM 1706 N N . PHE A 1 237 ? -9.470 -18.730 10.921 1.00 88.50 237 PHE A N 1
ATOM 1707 C CA . PHE A 1 237 ? -10.436 -17.735 11.369 1.00 88.50 237 PHE A CA 1
ATOM 1708 C C . PHE A 1 237 ? -10.748 -17.972 12.841 1.00 88.50 237 PHE A C 1
ATOM 1710 O O . PHE A 1 237 ? -11.102 -19.091 13.213 1.00 88.50 237 PHE A O 1
ATOM 1717 N N . ASN A 1 238 ? -10.640 -16.933 13.665 1.00 89.56 238 ASN A N 1
ATOM 1718 C CA . ASN A 1 238 ? -11.079 -16.974 15.055 1.00 89.56 238 ASN A CA 1
ATOM 1719 C C . ASN A 1 238 ? -12.381 -16.189 15.225 1.00 89.56 238 ASN A C 1
ATOM 1721 O O . ASN A 1 238 ? -12.501 -15.071 14.716 1.00 89.56 238 ASN A O 1
ATOM 1725 N N . PHE A 1 239 ? -13.320 -16.759 15.972 1.00 87.19 239 PHE A N 1
ATOM 1726 C CA . PHE A 1 239 ? -14.604 -16.155 16.310 1.00 87.19 239 PHE A CA 1
ATOM 1727 C C . PHE A 1 239 ? -14.771 -16.177 17.826 1.00 87.19 239 PHE A C 1
ATOM 1729 O O . PHE A 1 239 ? -14.589 -17.223 18.447 1.00 87.19 239 PHE A O 1
ATOM 1736 N N 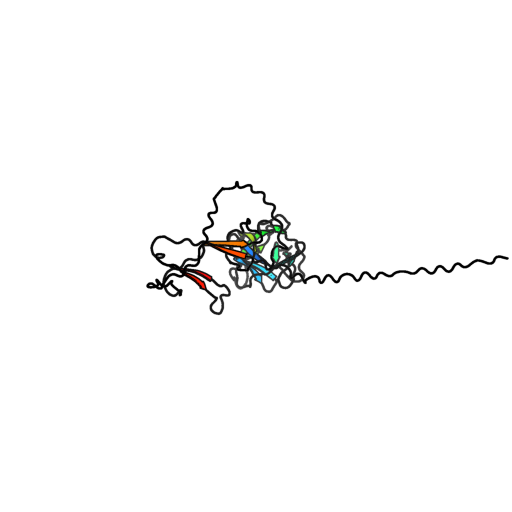. ASP A 1 240 ? -15.190 -15.056 18.404 1.00 82.62 240 ASP A N 1
ATOM 1737 C CA . ASP A 1 240 ? -15.570 -15.010 19.813 1.00 82.62 240 ASP A CA 1
ATOM 1738 C C . ASP A 1 240 ? -17.060 -15.338 19.928 1.00 82.62 240 ASP A C 1
ATOM 1740 O O . ASP A 1 240 ? -17.915 -14.569 19.482 1.00 82.62 240 ASP A O 1
ATOM 1744 N N . ILE A 1 241 ? -17.377 -16.500 20.504 1.00 80.62 241 ILE A N 1
ATOM 1745 C CA . ILE A 1 241 ? -18.756 -16.967 20.681 1.00 80.62 241 ILE A CA 1
ATOM 1746 C C . ILE A 1 241 ? -19.141 -16.796 22.156 1.00 80.62 241 ILE A C 1
ATOM 1748 O O . ILE A 1 241 ? -18.637 -17.536 23.005 1.00 80.62 241 ILE A O 1
ATOM 1752 N N . PRO A 1 242 ? -20.023 -15.838 22.496 1.00 74.38 242 PRO A N 1
ATOM 1753 C CA . PRO A 1 242 ? -20.569 -15.722 23.843 1.00 74.38 242 PRO A CA 1
ATOM 1754 C C . PRO A 1 242 ? -21.289 -17.010 24.259 1.00 74.38 242 PRO A C 1
ATOM 1756 O O . PRO A 1 242 ? -22.068 -17.563 23.490 1.00 74.38 242 PRO A O 1
ATOM 1759 N N . SER A 1 243 ? -21.073 -17.466 25.495 1.00 73.69 243 SER A N 1
ATOM 1760 C CA . SER A 1 243 ? -21.728 -18.666 26.046 1.00 73.69 243 SER A CA 1
ATOM 1761 C C . SER A 1 243 ? -23.205 -18.458 26.404 1.00 73.69 243 SER A C 1
ATOM 1763 O O . SER A 1 243 ? -23.902 -19.404 26.770 1.00 73.69 243 SER A O 1
ATOM 1765 N N . THR A 1 244 ? -23.684 -17.218 26.324 1.00 73.56 244 THR A N 1
ATOM 1766 C CA . THR A 1 244 ? -25.050 -16.810 26.646 1.00 73.56 244 THR A CA 1
ATOM 1767 C C . THR A 1 244 ? -25.818 -16.418 25.383 1.00 73.56 244 THR A C 1
ATOM 1769 O O . THR A 1 244 ? -25.241 -16.193 24.318 1.00 73.56 244 THR A O 1
ATOM 1772 N N . SER A 1 245 ? -27.150 -16.341 25.501 1.00 61.03 245 SER A N 1
ATOM 1773 C CA . SER A 1 245 ? -28.033 -15.827 24.444 1.00 61.03 245 SER A CA 1
ATOM 1774 C C . SER A 1 245 ? -27.434 -14.563 23.811 1.00 61.03 245 SER A C 1
ATOM 1776 O O . SER A 1 245 ? -27.040 -13.659 24.552 1.00 61.03 245 SER A O 1
ATOM 1778 N N . PRO A 1 246 ? -27.376 -14.456 22.473 1.00 63.81 246 PRO A N 1
ATOM 1779 C CA . PRO A 1 246 ? -28.171 -15.204 21.492 1.00 63.81 246 PRO A CA 1
ATOM 1780 C C . PRO A 1 246 ? -27.471 -16.415 20.843 1.00 63.81 246 PRO A C 1
ATOM 1782 O O . PRO A 1 246 ? -28.103 -17.097 20.047 1.00 63.81 246 PRO A O 1
ATOM 1785 N N . TYR A 1 247 ? -26.206 -16.707 21.169 1.00 70.44 247 TYR A N 1
ATOM 1786 C CA . TYR A 1 247 ? -25.390 -17.702 20.453 1.00 70.44 247 TYR A CA 1
ATOM 1787 C C . TYR A 1 247 ? -25.402 -19.091 21.111 1.00 70.44 247 TYR A C 1
ATOM 1789 O O . TYR A 1 247 ? -24.363 -19.687 21.383 1.00 70.44 247 TYR A O 1
ATOM 1797 N N . THR A 1 248 ? -26.591 -19.611 21.406 1.00 68.19 248 THR A N 1
ATOM 1798 C CA . THR A 1 248 ? -26.773 -20.922 22.048 1.00 68.19 248 THR A CA 1
ATOM 1799 C C . THR A 1 248 ? -27.200 -21.979 21.031 1.00 68.19 248 THR A C 1
ATOM 1801 O O . THR A 1 248 ? -28.085 -21.713 20.226 1.00 68.19 248 THR A O 1
ATOM 1804 N N . GLY A 1 249 ? -26.669 -23.202 21.114 1.00 73.38 249 GLY A N 1
ATOM 1805 C CA . GLY A 1 249 ? -27.111 -24.326 20.277 1.00 73.38 249 GLY A CA 1
ATOM 1806 C C . GLY A 1 249 ? -26.131 -24.689 19.160 1.00 73.38 249 GLY A C 1
ATOM 1807 O O . GLY A 1 249 ? -24.922 -24.687 19.372 1.00 73.38 249 GLY A O 1
ATOM 1808 N N . THR A 1 250 ? -26.652 -25.084 17.994 1.00 74.56 250 THR A N 1
ATOM 1809 C CA . THR A 1 250 ? -25.833 -25.541 16.856 1.00 74.56 250 THR A CA 1
ATOM 1810 C C . THR A 1 250 ? -25.538 -24.387 15.908 1.00 74.56 250 THR A C 1
ATOM 1812 O O . THR A 1 250 ? -26.464 -23.766 15.391 1.00 74.56 250 THR A O 1
ATOM 1815 N N . CYS A 1 251 ? -24.257 -24.146 15.633 1.00 76.62 251 CYS A N 1
ATOM 1816 C CA . CYS A 1 251 ? -23.821 -23.057 14.767 1.00 76.62 251 CYS A CA 1
ATOM 1817 C C . CYS A 1 251 ? -23.534 -23.516 13.322 1.00 76.62 251 CYS A C 1
ATOM 1819 O O . CYS A 1 251 ? -23.065 -24.630 13.087 1.00 76.62 251 CYS A O 1
ATOM 1821 N N . ALA A 1 252 ? -23.758 -22.630 12.352 1.00 80.62 252 ALA A N 1
ATOM 1822 C CA . ALA A 1 252 ? -23.368 -22.729 10.954 1.00 80.62 252 ALA A CA 1
ATOM 1823 C C . ALA A 1 252 ? -22.269 -21.710 10.623 1.00 80.62 252 ALA A C 1
ATOM 1825 O O . ALA A 1 252 ? -22.379 -20.529 10.959 1.00 80.62 252 ALA A O 1
ATOM 1826 N N . LEU A 1 253 ? -21.251 -22.146 9.883 1.00 84.00 253 LEU A N 1
ATOM 1827 C CA . LEU A 1 253 ? -20.332 -21.247 9.190 1.00 84.00 253 LEU A CA 1
ATOM 1828 C C . LEU A 1 253 ? -20.872 -21.011 7.772 1.00 84.00 253 LEU A C 1
ATOM 1830 O O . LEU A 1 253 ? -21.023 -21.960 7.002 1.00 84.00 253 LEU A O 1
ATOM 1834 N N . LEU A 1 254 ? -21.188 -19.764 7.428 1.00 81.00 254 LEU A N 1
ATOM 1835 C CA . LEU A 1 254 ? -21.827 -19.410 6.159 1.00 81.00 254 LEU A CA 1
ATOM 1836 C C . LEU A 1 254 ? -20.856 -18.646 5.258 1.00 81.00 254 LEU A C 1
ATOM 1838 O O . LEU A 1 254 ? -20.337 -17.591 5.631 1.00 81.00 254 LEU A O 1
ATOM 1842 N N . PHE A 1 255 ? -20.661 -19.166 4.044 1.00 81.44 255 PHE A N 1
ATOM 1843 C CA . PHE A 1 255 ? -19.918 -18.492 2.983 1.00 81.44 255 PHE A CA 1
ATOM 1844 C C . PHE A 1 255 ? -20.884 -17.721 2.081 1.00 81.44 255 PHE A C 1
ATOM 1846 O O . PHE A 1 255 ? -21.648 -18.292 1.299 1.00 81.44 255 PHE A O 1
ATOM 1853 N N . LEU A 1 256 ? -20.871 -16.400 2.216 1.00 73.75 256 LEU A N 1
ATOM 1854 C CA . LEU A 1 256 ? -21.755 -15.499 1.497 1.00 73.75 256 LEU A CA 1
ATOM 1855 C C . LEU A 1 256 ? -21.091 -15.064 0.196 1.00 73.75 256 LEU A C 1
ATOM 1857 O O . LEU A 1 256 ? -20.203 -14.211 0.189 1.00 73.75 256 LEU A O 1
ATOM 1861 N N . PHE A 1 257 ? -21.552 -15.614 -0.922 1.00 74.00 257 PHE A N 1
ATOM 1862 C CA . PHE A 1 257 ? -21.137 -15.122 -2.230 1.00 74.00 257 PHE A CA 1
ATOM 1863 C C . PHE A 1 257 ? -21.691 -13.710 -2.484 1.00 74.00 257 PHE A C 1
ATOM 1865 O O . PHE A 1 257 ? -22.809 -13.397 -2.054 1.00 74.00 257 PHE A O 1
ATOM 1872 N N . PRO A 1 258 ? -20.952 -12.848 -3.206 1.00 66.31 258 PRO A N 1
ATOM 1873 C CA . PRO A 1 258 ? -21.426 -11.510 -3.519 1.00 66.31 258 PRO A CA 1
ATOM 1874 C C . PRO A 1 258 ? -22.738 -11.582 -4.309 1.00 66.31 258 PRO A C 1
ATOM 1876 O O . PRO A 1 258 ? -22.796 -12.147 -5.402 1.00 66.31 258 PRO A O 1
ATOM 1879 N N . ARG A 1 259 ? -23.811 -10.989 -3.776 1.00 56.34 259 ARG A N 1
ATOM 1880 C CA . ARG A 1 259 ? -25.021 -10.720 -4.565 1.00 56.34 259 ARG A CA 1
ATOM 1881 C C . ARG A 1 259 ? -24.727 -9.493 -5.439 1.00 56.34 259 ARG A C 1
ATOM 1883 O O . ARG A 1 259 ? -24.096 -8.554 -4.964 1.00 56.34 259 ARG A O 1
ATOM 1890 N N . LYS A 1 260 ? -25.098 -9.567 -6.725 1.00 50.41 260 LYS A N 1
ATOM 1891 C CA . LYS A 1 260 ? -24.787 -8.616 -7.821 1.00 50.41 260 LYS A CA 1
ATOM 1892 C C . LYS A 1 260 ? -24.561 -7.157 -7.360 1.00 50.41 260 LYS A C 1
ATOM 1894 O O . LYS A 1 260 ? -25.365 -6.659 -6.589 1.00 50.41 260 LYS A O 1
ATOM 1899 N N . LYS A 1 261 ? -23.499 -6.522 -7.904 1.00 41.94 261 LYS A N 1
ATOM 1900 C CA . LYS A 1 261 ? -23.016 -5.112 -7.809 1.00 41.94 261 LYS A CA 1
ATOM 1901 C C . LYS A 1 261 ? -23.681 -4.214 -6.735 1.00 41.94 261 LYS A C 1
ATOM 1903 O O . LYS A 1 261 ? -24.885 -4.006 -6.812 1.00 41.94 261 LYS A O 1
ATOM 1908 N N . PRO A 1 262 ? -22.916 -3.555 -5.832 1.00 43.91 262 PRO A N 1
ATOM 1909 C CA . PRO A 1 262 ? -21.508 -3.157 -5.990 1.00 43.91 262 PRO A CA 1
ATOM 1910 C C . PRO A 1 262 ? -20.477 -3.969 -5.178 1.00 43.91 262 PRO A C 1
ATOM 1912 O O . PRO A 1 262 ? -19.284 -3.702 -5.296 1.00 43.91 262 PRO A O 1
ATOM 1915 N N . ARG A 1 263 ? -20.868 -4.974 -4.381 1.00 46.50 263 ARG A N 1
ATOM 1916 C CA . ARG A 1 263 ? -19.900 -5.770 -3.596 1.00 46.50 263 ARG A CA 1
ATOM 1917 C C . ARG A 1 263 ? -19.224 -6.846 -4.455 1.00 46.50 263 ARG A C 1
ATOM 1919 O O . ARG A 1 263 ? -19.906 -7.689 -5.028 1.00 46.50 263 ARG A O 1
ATOM 1926 N N . LYS A 1 264 ? -17.885 -6.826 -4.524 1.00 53.28 264 LYS A N 1
ATOM 1927 C CA . LYS A 1 264 ? -17.040 -7.880 -5.134 1.00 53.28 264 LYS A CA 1
ATOM 1928 C C . LYS A 1 264 ? -16.471 -8.874 -4.107 1.00 53.28 264 LYS A C 1
ATOM 1930 O O . LYS A 1 264 ? -15.760 -9.796 -4.488 1.00 53.28 264 LYS A O 1
ATOM 1935 N N . THR A 1 265 ? -16.779 -8.698 -2.825 1.00 55.22 265 THR A N 1
ATOM 1936 C CA . THR A 1 265 ? -16.170 -9.452 -1.722 1.00 55.22 265 THR A CA 1
ATOM 1937 C C . THR A 1 265 ? -17.132 -10.520 -1.211 1.00 55.22 265 THR A C 1
ATOM 1939 O O . THR A 1 265 ? -18.284 -10.207 -0.899 1.00 55.22 265 THR A O 1
ATOM 1942 N N . ALA A 1 266 ? -16.670 -11.771 -1.148 1.00 68.75 266 ALA A N 1
ATOM 1943 C CA . ALA A 1 266 ? -17.378 -12.838 -0.448 1.00 68.75 266 ALA A CA 1
ATOM 1944 C C . ALA A 1 266 ? -17.202 -12.663 1.070 1.00 68.75 266 ALA A C 1
ATOM 1946 O O . ALA A 1 266 ? -16.149 -12.218 1.522 1.00 68.75 266 ALA A O 1
ATOM 1947 N N . GLY A 1 267 ? -18.234 -12.970 1.849 1.00 78.62 267 GLY A N 1
ATOM 1948 C CA . GLY A 1 267 ? -18.205 -12.881 3.309 1.00 78.62 267 GLY A CA 1
ATOM 1949 C C . GLY A 1 267 ? -18.117 -14.257 3.958 1.00 78.62 267 GLY A C 1
ATOM 1950 O O . GLY A 1 267 ? -18.671 -15.220 3.435 1.00 78.62 267 GLY A O 1
ATOM 1951 N N . LEU A 1 268 ? -17.472 -14.336 5.119 1.00 84.38 268 LEU A N 1
ATOM 1952 C CA . LEU A 1 268 ? -17.539 -15.489 6.013 1.00 84.38 268 LEU A CA 1
ATOM 1953 C C . LEU A 1 268 ? -18.157 -15.030 7.333 1.00 84.38 268 LEU A C 1
ATOM 1955 O O . LEU A 1 268 ? -17.665 -14.073 7.931 1.00 84.38 268 LEU A O 1
ATOM 1959 N N . ILE A 1 269 ? -19.226 -15.691 7.769 1.00 80.94 269 ILE A N 1
ATOM 1960 C CA . ILE A 1 269 ? -19.890 -15.394 9.043 1.00 80.94 269 ILE A CA 1
ATOM 1961 C C . ILE A 1 269 ? -20.171 -16.678 9.815 1.00 80.94 269 ILE A C 1
ATOM 1963 O O . ILE A 1 269 ? -20.348 -17.742 9.219 1.00 80.94 269 ILE A O 1
ATOM 1967 N N . LEU A 1 270 ? -20.259 -16.561 11.134 1.00 82.00 270 LEU A N 1
ATOM 1968 C CA . LEU A 1 270 ? -20.725 -17.616 12.020 1.00 82.00 270 LEU A CA 1
ATOM 1969 C C . LEU A 1 270 ? -22.115 -17.257 12.545 1.00 82.00 270 LEU A C 1
ATOM 1971 O O . LEU A 1 270 ? -22.342 -16.136 13.004 1.00 82.00 270 LEU A O 1
ATOM 1975 N N . ARG A 1 271 ? -23.035 -18.217 12.509 1.00 77.62 271 ARG A N 1
ATOM 1976 C CA . ARG A 1 271 ? -24.376 -18.068 13.066 1.00 77.62 271 ARG A CA 1
ATOM 1977 C C . ARG A 1 271 ? -24.702 -19.232 13.981 1.00 77.62 271 ARG A C 1
ATOM 1979 O O . ARG A 1 271 ? -24.500 -20.366 13.584 1.00 77.62 271 ARG A O 1
ATOM 1986 N N . CYS A 1 272 ? -25.254 -18.930 15.141 1.00 74.25 272 CYS A N 1
ATOM 1987 C CA . CYS A 1 272 ? -25.932 -19.846 16.042 1.00 74.25 272 CYS A CA 1
ATOM 1988 C C . CYS A 1 272 ? -27.345 -19.247 16.230 1.00 74.25 272 CYS A C 1
ATOM 1990 O O . CYS A 1 272 ? -28.312 -20.022 16.265 1.00 74.25 272 CYS A O 1
#